Protein 1R55 (pdb70)

Nearest PDB structures (foldseek):
  1r55-assembly1_A  TM=1.005E+00  e=5.204E-47  Homo sapiens
  1nd1-assembly1_A  TM=9.502E-01  e=1.809E-25  Bothrops asper
  3gbo-assembly1_A  TM=9.522E-01  e=3.873E-24  Bothrops moojeni
  4q1l-assembly1_A  TM=9.533E-01  e=4.401E-24  Bothrops leucurus
  2dw0-assembly1_A  TM=9.585E-01  e=1.792E-23  Crotalus atrox

Organism: Homo sapiens (NCBI:txid9606)

InterPro domains:
  IPR000742 EGF-like domain [PS01186] (669-680)
  IPR000742 EGF-like domain [PS50026] (649-681)
  IPR001590 Peptidase M12B, ADAM/reprolysin [PF01421] (210-409)
  IPR001590 Peptidase M12B, ADAM/reprolysin [PS50215] (210-409)
  IPR001762 Disintegrin domain [PF00200] (426-498)
  IPR001762 Disintegrin domain [PR00289] (457-476)
  IPR001762 Disintegrin domain [PR00289] (486-498)
  IPR001762 Disintegrin domain [PS50214] (417-503)
  IPR001762 Disintegrin domain [SM00050] (426-501)
  IPR002870 Peptidase M12B, propeptide [PF01562] (52-121)
  IPR006586 ADAM, cysteine-rich domain [PF08516] (503-609)
  IPR006586 ADAM, cysteine-rich domain [SM00608] (502-645)
  IPR018358 Disintegrin, conserved site [PS00427] (457-476)
  IPR024079 Metallopeptidase, catalytic domain superfamily [G3DSA:3.40.390.10] (204-411)
  IPR034027 Reprolysin domain, adamalysin-type [cd04269] (210-407)
  IPR036436 Disintegrin domain superfamily [G3DSA:4.10.70.10] (417-498)
  IPR036436 Disinteg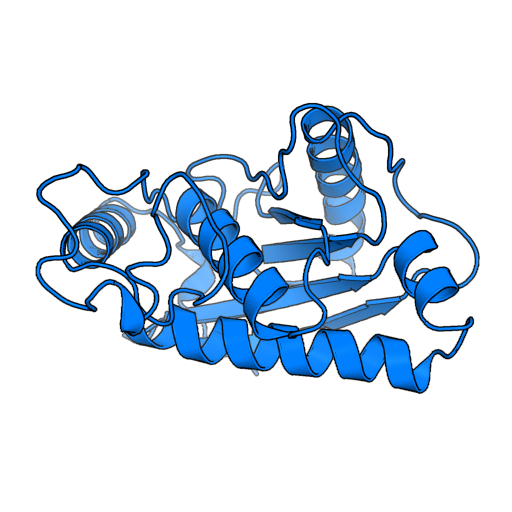rin domain superfamily [SSF57552] (426-501)

B-factor: mean 18.18, std 7.27, range [8.59, 42.29]

Foldseek 3Di:
DAFEFAEEEEEEQQLCVVVVVDPVVSQVLVVVLQVLLQQACCLLRYGYDHQYYYYHSPHGPFDDDLAQVNRQQSVLVVVLVVCVVGPGFEYEYEYQDHHPPRDFKAAAALCTNPSRGRYMYGYCPDPDSNQRSLRRSLRNLRNLRFAADDVVWQVDCDPQSQTASRHPDHDPVHHRYHIPSSSVRNVVSVVVPGNPVRPDDDD

GO terms:
  GO:0005515 protein binding (F, IPI)

Solvent-accessible surface area: 9696 Å² total; per-residue (Å²): 156,58,56,49,0,32,0,6,0,0,0,0,32,35,5,13,75,82,70,166,152,59,75,116,105,0,75,79,14,0,77,71,0,6,79,57,0,18,73,1,0,125,37,13,122,0,72,17,20,65,63,15,48,42,17,6,49,134,135,38,94,11,68,15,58,92,70,9,82,48,0,5,112,31,0,2,140,55,6,121,48,17,127,79,135,134,85,9,8,0,0,0,0,0,0,24,87,77,15,127,69,94,46,43,10,58,13,18,94,84,0,6,49,123,54,85,6,0,0,0,0,0,12,26,67,25,158,78,26,12,0,0,0,3,6,0,0,21,7,0,0,24,0,0,19,1,56,79,29,74,156,81,21,32,83,147,22,53,92,164,51,14,18,6,5,0,42,80,85,66,37,135,54,12,11,116,51,9,3,55,26,1,118,140,57,6,140,27,25,38,177,158,54,19,4,76,37,0,71,75,67,48,151

Secondary structure (DSSP, 8-state):
--EEEEEEEEE-HHHHHHTTT-HHHHHHHHHHHHHHHHHHHGGGTEEEEEEEEEE-SSS-SS---S-HHHHHHHHHHHHHHHHHHS--SEEEEEESPPPGGG--EE--TT-TT-TTT-EEEEE--SSSHHHHHHHHHHHHHHHTTPPPPPTT---SS-GGGT-BTT-SS--SSPP-B--HHHHHHHHHHHHTTTTGGGGSPP-

Radius of gyration: 15.69 Å; Cα contacts (8 Å, |Δi|>4): 434; chains: 1; bounding box: 30×42×43 Å

Sequence (203 aa):
TRKYLELYIVADHTLFLTRHRNLQHTKQRLLEVANYVDQLLRTLDIQVALTGLEVWTERDRSRVTQDANATLWAFLQWRRGLWAQRPHDSAQLLTGRAFQGATVGLAPVEGMCRAESSGGVSTDHSELPIGAAATMAHEIGHSLGLSHDPDGCCVEAAAESGGCVMAAATGHPFPRVFSACSRRQLRAFFRKGGGACLSNAPS

CATH classification: 3.40.390.10

Structure (mmCIF, N/CA/C/O backbone):
data_1R55
#
_entry.id   1R55
#
_cell.length_a   57.99
_cell.length_b   65.205
_cell.length_c   99.679
_cell.angle_alpha   90
_cell.angle_beta   90
_cell.angle_gamma   90
#
_symmetry.space_group_name_H-M   'C 2 2 21'
#
loop_
_entity.id
_entity.type
_entity.pdbx_description
1 polymer 'ADAM 33'
2 branched alpha-D-mannopyranose-(1-3)-[alpha-D-mannopyranose-(1-6)]alpha-D-mannopyranose-(1-4)-2-acetamido-2-deoxy-beta-D-glucopyranose-(1-4)-2-acetamido-2-deoxy-beta-D-glucopyranose
3 non-polymer 'ZINC ION'
4 non-polymer 'CALCIUM ION'
5 non-polymer 'CHLORIDE ION'
6 non-polymer (2S,3R)-N~4~-[(1S)-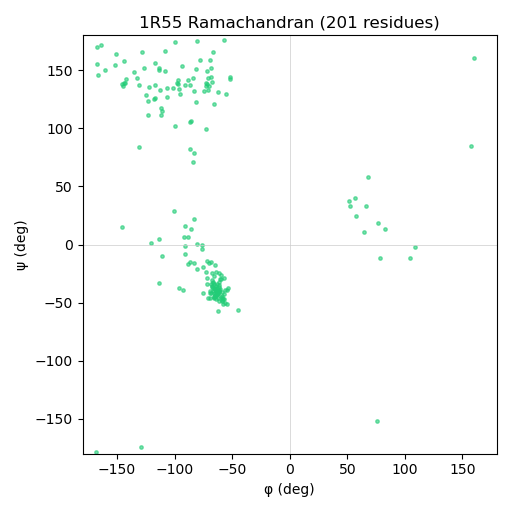2,2-dimethyl-1-(methylcarbamoyl)propyl]-N~1~,2-dihydroxy-3-(2-methylpropyl)butanediamide
7 water water
#
loop_
_atom_site.group_PDB
_atom_site.id
_atom_site.type_symbol
_atom_site.label_atom_id
_atom_site.label_alt_id
_atom_site.label_comp_id
_atom_site.label_asym_id
_atom_site.label_entity_id
_atom_site.label_seq_id
_atom_site.pdbx_PDB_ins_code
_atom_site.Cartn_x
_atom_site.Cartn_y
_atom_site.Cartn_z
_atom_site.occupancy
_atom_site.B_iso_or_equiv
_atom_site.auth_seq_id
_atom_site.auth_comp_id
_atom_site.auth_asym_id
_atom_site.auth_atom_id
_atom_site.pdbx_PDB_model_num
ATOM 1 N N . THR A 1 5 ? 18.069 44.982 35.679 1.00 31.17 208 THR A N 1
ATOM 2 C CA . THR A 1 5 ? 17.146 43.833 35.904 1.00 30.71 208 THR A CA 1
ATOM 3 C C . THR A 1 5 ? 17.633 42.569 35.194 1.00 29.98 208 THR A C 1
ATOM 4 O O . THR A 1 5 ? 17.359 42.366 34.010 1.00 30.97 2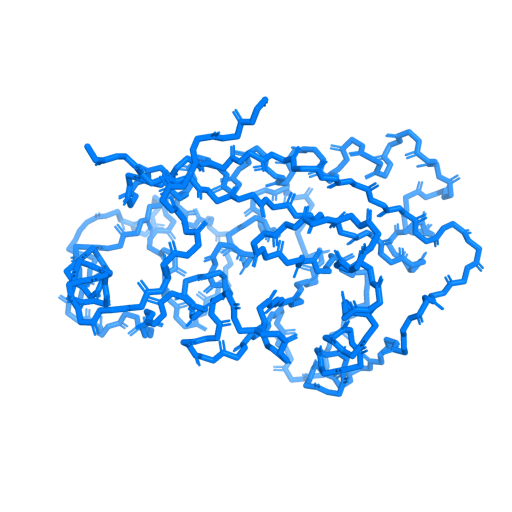08 THR A O 1
ATOM 6 N N . ARG A 1 6 ? 18.355 41.723 35.921 1.00 28.80 209 ARG A N 1
ATOM 7 C CA . ARG A 1 6 ? 18.874 40.476 35.361 1.00 27.06 209 ARG A CA 1
ATOM 8 C C . ARG A 1 6 ? 18.190 39.288 36.035 1.00 25.53 209 ARG A C 1
ATOM 9 O O . ARG A 1 6 ? 17.804 39.374 37.203 1.00 26.09 209 ARG A O 1
ATOM 11 N N . LYS A 1 7 ? 18.050 38.183 35.305 1.00 23.31 210 LYS A N 1
ATOM 12 C CA . LYS A 1 7 ? 17.400 36.988 35.847 1.00 20.85 210 LYS A CA 1
ATOM 13 C C . LYS A 1 7 ? 18.388 35.867 36.172 1.00 19.43 210 LYS A C 1
ATOM 14 O O . LYS A 1 7 ? 19.272 35.551 35.375 1.00 18.72 210 LYS A O 1
ATOM 20 N N . TYR A 1 8 ? 18.217 35.268 37.348 1.00 17.60 211 TYR A N 1
ATOM 21 C CA . TYR A 1 8 ? 19.067 34.172 37.804 1.00 16.45 211 TYR A CA 1
ATOM 22 C C . TYR A 1 8 ? 18.213 33.019 38.309 1.00 15.09 211 TYR A C 1
ATOM 23 O O . TYR A 1 8 ? 17.228 33.232 39.022 1.00 14.90 211 TYR A O 1
ATOM 32 N N . LEU A 1 9 ? 18.597 31.797 37.954 1.00 13.08 212 LEU A N 1
ATOM 33 C CA . LEU A 1 9 ? 17.861 30.623 38.404 1.00 12.21 212 LEU A CA 1
ATOM 34 C C . LEU A 1 9 ? 18.727 29.852 39.384 1.00 12.00 212 LEU A C 1
ATOM 35 O O . LEU A 1 9 ? 19.777 29.337 39.009 1.00 11.86 212 LEU A O 1
ATOM 40 N N . GLU A 1 10 ? 18.296 29.784 40.641 1.00 11.75 213 GLU A N 1
ATOM 41 C CA . GLU A 1 10 ? 19.039 29.037 41.644 1.00 11.96 213 GLU A CA 1
ATOM 42 C C . GLU A 1 10 ? 18.549 27.601 41.534 1.00 11.36 213 GLU A C 1
ATOM 43 O O . GLU A 1 10 ? 17.439 27.264 41.951 1.00 11.06 213 GLU A O 1
ATOM 49 N N . LEU A 1 11 ? 19.407 26.767 40.953 1.00 11.06 214 LEU A N 1
ATOM 50 C CA . LEU A 1 11 ? 19.113 25.369 40.676 1.00 10.98 214 LEU A CA 1
ATOM 51 C C . LEU A 1 11 ? 19.711 24.378 41.662 1.00 11.84 214 LEU A C 1
ATOM 52 O O . LEU A 1 11 ? 20.878 24.484 42.032 1.00 12.10 214 LEU A O 1
ATOM 57 N N . TYR A 1 12 ? 18.891 23.422 42.086 1.00 12.21 215 TYR A N 1
ATOM 58 C CA . TYR A 1 12 ? 19.330 22.359 42.975 1.00 13.05 215 TYR A CA 1
ATOM 59 C C . TYR A 1 12 ? 19.129 21.091 42.146 1.00 12.78 215 TYR A C 1
ATOM 60 O O . TYR A 1 12 ? 18.038 20.833 41.652 1.00 13.48 215 TYR A O 1
ATOM 69 N N . ILE A 1 13 ? 20.180 20.298 41.988 1.00 12.22 216 ILE A N 1
ATOM 70 C CA . ILE A 1 13 ? 20.084 19.090 41.181 1.00 12.80 216 ILE A CA 1
ATOM 71 C C . ILE A 1 13 ? 20.318 17.818 42.017 1.00 12.03 216 ILE A C 1
ATOM 72 O O . ILE A 1 13 ? 21.210 17.759 42.872 1.00 12.41 216 ILE A O 1
ATOM 77 N N . VAL A 1 14 ? 19.493 16.806 41.770 1.00 11.47 217 VAL A N 1
ATOM 78 C CA . VAL A 1 14 ? 19.567 15.544 42.499 1.00 11.74 217 VAL A CA 1
ATOM 79 C C . VAL A 1 14 ? 19.775 14.353 41.569 1.00 11.34 217 VAL A C 1
ATOM 80 O O . VAL A 1 14 ? 19.142 14.261 40.524 1.00 11.47 217 VAL A O 1
ATOM 84 N N . ALA A 1 15 ? 20.678 13.452 41.946 1.00 11.35 218 ALA A N 1
ATOM 85 C CA . ALA A 1 15 ? 20.931 12.233 41.179 1.00 11.67 218 ALA A CA 1
ATOM 86 C C . ALA A 1 15 ? 20.308 11.125 42.020 1.00 12.16 218 ALA A C 1
ATOM 87 O O . ALA A 1 15 ? 20.601 11.015 43.211 1.00 12.37 218 ALA A O 1
ATOM 89 N N . ASP A 1 16 ? 19.441 10.314 41.427 1.00 11.33 219 ASP A N 1
ATOM 90 C CA . ASP A 1 16 ? 18.812 9.264 42.213 1.00 12.49 219 ASP A CA 1
ATOM 91 C C . ASP A 1 16 ? 19.715 8.051 42.389 1.00 12.86 219 ASP A C 1
ATOM 92 O O . ASP A 1 16 ? 20.822 7.999 41.852 1.00 12.40 219 ASP A O 1
ATOM 97 N N . HIS A 1 17 ? 19.253 7.088 43.174 1.00 12.95 220 HIS A N 1
ATOM 98 C CA . HIS A 1 17 ? 20.043 5.901 43.456 1.00 13.26 220 HIS A CA 1
ATOM 99 C C . HIS A 1 17 ? 20.370 5.086 42.214 1.00 13.56 220 HIS A C 1
ATOM 100 O O . HIS A 1 17 ? 21.475 4.566 42.085 1.00 13.07 220 HIS A O 1
ATOM 107 N N . THR A 1 18 ? 19.413 4.968 41.303 1.00 13.65 221 THR A N 1
ATOM 108 C CA . THR A 1 18 ? 19.643 4.208 40.080 1.00 14.35 221 THR A CA 1
ATOM 109 C C . THR A 1 18 ? 20.768 4.827 39.253 1.00 14.37 221 THR A C 1
ATOM 110 O O . THR A 1 18 ? 21.611 4.112 38.704 1.00 14.85 221 THR A O 1
ATOM 114 N N . LEU A 1 19 ? 20.788 6.154 39.163 1.00 14.14 222 LEU A N 1
ATOM 115 C CA . LEU A 1 19 ? 21.837 6.836 38.408 1.00 14.23 222 LEU A CA 1
ATOM 116 C C . LEU A 1 19 ? 23.184 6.532 39.068 1.00 14.44 222 LEU A C 1
ATOM 117 O O . LEU A 1 19 ? 24.174 6.247 38.391 1.00 13.86 222 LEU A O 1
ATOM 122 N N . PHE A 1 20 ? 23.209 6.582 40.398 1.00 13.56 223 PHE A N 1
ATOM 123 C CA . PHE A 1 20 ? 24.416 6.299 41.167 1.00 14.05 223 PHE A CA 1
ATOM 124 C C . PHE A 1 20 ? 24.928 4.897 40.828 1.00 14.40 223 PHE A C 1
ATOM 125 O O . PHE A 1 20 ? 26.132 4.693 40.642 1.00 14.20 223 PHE A O 1
ATOM 133 N N . LEU A 1 21 ? 24.010 3.937 40.734 1.00 15.48 224 LEU A N 1
ATOM 134 C CA . LEU A 1 21 ? 24.379 2.562 40.414 1.00 17.08 224 LEU A CA 1
ATOM 135 C C . LEU A 1 21 ? 24.922 2.420 38.994 1.00 17.80 224 LEU A C 1
ATOM 136 O O . LEU A 1 21 ? 25.852 1.647 38.761 1.00 19.29 224 LEU A O 1
ATOM 141 N N . THR A 1 22 ? 24.349 3.158 38.045 1.00 18.27 225 THR A N 1
ATOM 142 C CA . THR A 1 22 ? 24.816 3.091 36.660 1.00 19.06 225 THR A CA 1
ATOM 143 C C . THR A 1 22 ? 26.190 3.746 36.549 1.00 18.79 225 THR A C 1
ATOM 144 O O . THR A 1 22 ? 26.900 3.564 35.554 1.00 19.44 225 THR A O 1
ATOM 148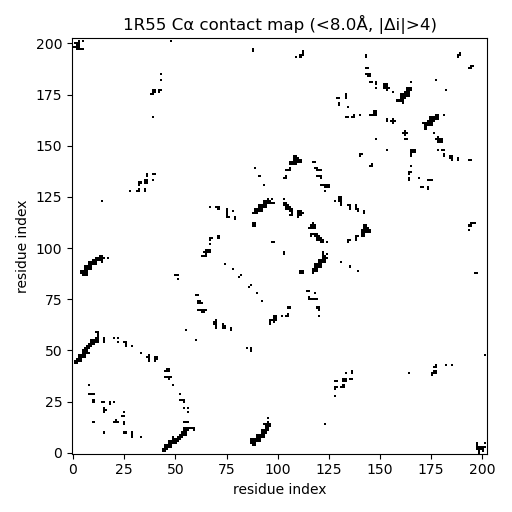 N N . ARG A 1 23 ? 26.550 4.511 37.575 1.00 17.56 226 ARG A N 1
ATOM 149 C CA . ARG A 1 23 ? 27.833 5.201 37.623 1.00 17.57 226 ARG A CA 1
ATOM 150 C C . ARG A 1 23 ? 28.795 4.418 38.512 1.00 16.25 226 ARG A C 1
ATOM 151 O O . ARG A 1 23 ? 29.683 4.987 39.138 1.00 15.38 226 ARG A O 1
ATOM 159 N N . HIS A 1 24 ? 28.593 3.106 38.559 1.00 16.09 227 HIS A N 1
ATOM 160 C CA . HIS A 1 24 ? 29.425 2.200 39.348 1.00 15.87 227 HIS A CA 1
ATOM 161 C C . HIS A 1 24 ? 29.592 2.610 40.807 1.00 15.89 227 HIS A C 1
ATOM 162 O O . HIS A 1 24 ? 30.665 2.431 41.387 1.00 15.91 227 HIS A O 1
ATOM 169 N N . ARG A 1 25 ? 28.530 3.145 41.403 1.00 15.38 228 ARG A N 1
ATOM 170 C CA . ARG A 1 25 ? 28.566 3.580 42.797 1.00 15.65 228 ARG A CA 1
ATOM 171 C C . ARG A 1 25 ? 29.742 4.515 43.075 1.00 14.79 228 ARG A C 1
ATOM 172 O O . ARG A 1 25 ? 30.308 4.514 44.170 1.00 15.21 228 ARG A O 1
ATOM 180 N N . ASN A 1 26 ? 30.102 5.311 42.074 1.00 13.45 229 ASN A N 1
ATOM 181 C CA . ASN A 1 26 ? 31.204 6.260 42.188 1.00 12.50 229 ASN A CA 1
ATOM 182 C C . ASN A 1 26 ? 30.636 7.654 42.461 1.00 12.76 229 ASN A C 1
ATOM 183 O O . ASN A 1 26 ? 30.152 8.329 41.553 1.00 11.87 229 ASN A O 1
ATOM 188 N N . LEU A 1 27 ? 30.700 8.082 43.716 1.00 12.20 230 LEU A N 1
ATOM 189 C CA . LEU A 1 27 ? 30.171 9.386 44.101 1.00 13.17 230 LEU A CA 1
ATOM 190 C C . LEU A 1 27 ? 30.768 10.545 43.304 1.00 13.32 230 LEU A C 1
ATOM 191 O O . LEU A 1 27 ? 30.037 11.383 42.770 1.00 13.23 230 LEU A O 1
ATOM 196 N N . GLN A 1 28 ? 32.094 10.591 43.219 1.00 13.55 231 GLN A N 1
ATOM 197 C CA . GLN A 1 28 ? 32.768 11.661 42.500 1.00 14.17 231 GLN A CA 1
ATOM 198 C C . GLN A 1 28 ? 32.314 11.761 41.049 1.00 13.32 231 GLN A C 1
ATOM 199 O O . GLN A 1 28 ? 32.017 12.848 40.559 1.00 12.81 231 GLN A O 1
ATOM 205 N N . HIS A 1 29 ? 32.249 10.629 40.359 1.00 12.15 232 HIS A N 1
ATOM 206 C CA . HIS A 1 29 ? 31.844 10.658 38.962 1.00 12.10 232 HIS A CA 1
ATOM 207 C C . HIS A 1 29 ? 30.357 10.926 38.770 1.00 12.10 232 HIS A C 1
ATOM 208 O O . HIS A 1 29 ? 29.941 11.414 37.717 1.00 12.29 232 HIS A O 1
ATOM 215 N N . THR A 1 30 ? 29.552 10.626 39.786 1.00 11.90 233 THR A N 1
ATOM 216 C CA . THR A 1 30 ? 28.122 10.896 39.693 1.00 11.48 233 THR A CA 1
ATOM 217 C C . THR A 1 30 ? 27.942 12.399 39.859 1.00 12.17 233 THR A C 1
ATOM 218 O O . THR A 1 30 ? 27.148 13.023 39.153 1.00 10.53 233 THR A O 1
ATOM 222 N N . LYS A 1 31 ? 28.689 12.982 40.793 1.00 12.01 234 LYS A N 1
ATOM 223 C CA . LYS A 1 31 ? 28.609 14.419 41.009 1.00 12.95 234 LYS A CA 1
ATOM 224 C C . LYS A 1 31 ? 29.104 15.158 39.771 1.00 12.55 234 LYS A C 1
ATOM 225 O O . LYS A 1 31 ? 28.542 16.187 39.392 1.00 12.12 234 LYS A O 1
ATOM 231 N N . GLN A 1 32 ? 30.144 14.626 39.133 1.00 11.46 235 GLN A N 1
ATOM 232 C CA . GLN A 1 32 ? 30.691 15.254 37.934 1.00 12.16 235 GLN A CA 1
ATOM 233 C C . GLN A 1 32 ? 29.658 15.257 36.811 1.00 11.28 235 GLN A C 1
ATOM 234 O O . GLN A 1 32 ? 29.568 16.220 36.054 1.00 12.29 235 GLN A O 1
ATOM 240 N N . ARG A 1 33 ? 28.879 14.182 36.705 1.00 11.02 236 ARG A N 1
ATOM 241 C CA . ARG A 1 33 ? 27.850 14.098 35.670 1.00 10.03 236 ARG A CA 1
ATOM 242 C C . ARG A 1 33 ? 26.819 15.198 35.911 1.00 10.60 236 ARG A C 1
ATOM 243 O O . ARG A 1 33 ? 26.366 15.854 34.973 1.00 10.42 236 ARG A O 1
ATOM 251 N N . LEU A 1 34 ? 26.450 15.394 37.174 1.00 10.82 237 LEU A N 1
ATOM 252 C CA . LEU A 1 34 ? 25.484 16.431 37.532 1.00 11.19 237 LEU A CA 1
ATOM 253 C C . LEU A 1 34 ? 26.029 17.815 37.203 1.00 12.18 237 LEU A C 1
ATOM 254 O O . LEU A 1 34 ? 25.292 18.691 36.738 1.00 11.80 237 LEU A O 1
ATOM 259 N N . LEU A 1 35 ? 27.318 18.013 37.462 1.00 12.46 238 LEU A N 1
ATOM 260 C CA . LEU A 1 35 ? 27.958 19.295 37.205 1.00 13.28 238 LEU A CA 1
ATOM 261 C C . LEU A 1 35 ? 27.964 19.622 35.722 1.00 13.26 238 LEU A C 1
ATOM 262 O O . LEU A 1 35 ? 27.710 20.762 35.326 1.00 13.57 238 LEU A O 1
ATOM 267 N N . GLU A 1 36 ? 28.247 18.620 34.900 1.00 13.02 239 GLU A N 1
ATOM 268 C CA . GLU A 1 36 ? 28.288 18.835 33.463 1.00 13.28 239 GLU A CA 1
ATOM 269 C C . GLU A 1 36 ? 26.897 19.042 32.885 1.00 12.63 239 GLU A C 1
ATOM 270 O O . GLU A 1 36 ? 26.722 19.804 31.938 1.00 12.12 239 GLU A O 1
ATOM 276 N N . VAL A 1 37 ? 25.902 18.369 33.452 1.00 11.47 240 VAL A N 1
ATOM 277 C CA . VAL A 1 37 ? 24.539 18.549 32.974 1.00 10.95 240 VAL A CA 1
ATOM 278 C C . VAL A 1 37 ? 24.091 19.960 33.365 1.00 11.18 240 VAL A C 1
ATOM 279 O O . VAL A 1 37 ? 23.480 20.666 32.566 1.00 10.85 240 VAL A O 1
ATOM 283 N N . ALA A 1 38 ? 24.424 20.384 34.583 1.00 10.82 241 ALA A N 1
ATOM 284 C CA . ALA A 1 38 ? 24.055 21.724 35.036 1.00 11.31 241 ALA A CA 1
ATOM 285 C C . ALA A 1 38 ? 24.722 22.814 34.190 1.00 11.54 241 ALA A C 1
ATOM 286 O O . ALA A 1 38 ? 24.141 23.880 33.960 1.00 11.87 241 ALA A O 1
ATOM 288 N N . ASN A 1 39 ? 25.942 22.551 33.730 1.00 11.91 242 ASN A N 1
ATOM 289 C CA . ASN A 1 39 ? 26.667 23.505 32.896 1.00 12.56 242 ASN A CA 1
ATOM 290 C C . ASN A 1 39 ? 25.925 23.685 31.572 1.00 12.23 242 ASN A C 1
ATOM 291 O O . ASN A 1 39 ? 25.762 24.805 31.089 1.00 11.59 242 ASN A O 1
ATOM 296 N N . TYR A 1 40 ? 25.464 22.584 30.987 1.00 11.68 243 TYR A N 1
ATOM 297 C CA . TYR A 1 40 ? 24.735 22.684 29.727 1.00 10.67 243 TYR A CA 1
ATOM 298 C C . TYR A 1 40 ? 23.379 23.357 29.931 1.00 10.32 243 TYR A C 1
ATOM 299 O O . TYR A 1 40 ? 22.911 24.086 29.063 1.00 10.16 243 TYR A O 1
ATOM 308 N N . VAL A 1 41 ? 22.749 23.126 31.078 1.00 9.56 244 VAL A N 1
ATOM 309 C CA . VAL A 1 41 ? 21.464 23.767 31.339 1.00 10.14 244 VAL A CA 1
ATOM 310 C C . VAL A 1 41 ? 21.690 25.280 31.376 1.00 10.58 244 VAL A C 1
ATOM 311 O O . VAL A 1 41 ? 20.884 26.049 30.854 1.00 10.79 244 VAL A O 1
ATOM 315 N N . ASP A 1 42 ? 22.801 25.701 31.977 1.00 11.03 245 ASP A N 1
ATOM 316 C CA . ASP A 1 42 ? 23.147 27.119 32.060 1.00 11.90 245 ASP A CA 1
ATOM 317 C C . ASP A 1 42 ? 23.334 27.673 30.644 1.00 12.00 245 ASP A C 1
ATOM 318 O O . ASP A 1 42 ? 22.796 28.724 30.305 1.00 10.76 245 ASP A O 1
ATOM 323 N N . GLN A 1 43 ? 24.071 26.949 29.805 1.00 11.44 246 GLN A N 1
ATOM 324 C CA . GLN A 1 43 ? 24.294 27.405 28.430 1.00 11.73 246 GLN A CA 1
ATOM 325 C C . GLN A 1 43 ? 22.971 27.587 27.687 1.00 10.85 246 GLN A C 1
ATOM 326 O O . GLN A 1 43 ? 22.754 28.603 27.021 1.00 10.98 246 GLN A O 1
ATOM 332 N N . LEU A 1 44 ? 22.083 26.603 27.807 1.00 9.61 247 LEU A N 1
ATOM 333 C CA . LEU A 1 44 ? 20.788 26.669 27.135 1.00 9.62 247 LEU A CA 1
ATOM 334 C C . LEU A 1 44 ? 19.903 27.798 27.673 1.00 10.09 247 LEU A C 1
ATOM 335 O O . LEU A 1 44 ? 19.299 28.540 26.900 1.00 10.59 247 LEU A O 1
ATOM 340 N N . LEU A 1 45 ? 19.822 27.931 28.994 1.00 10.47 248 LEU A N 1
ATOM 341 C CA . LEU A 1 45 ? 18.990 28.983 29.576 1.00 11.34 248 LEU A CA 1
ATOM 342 C C . LEU A 1 45 ? 19.524 30.381 29.293 1.00 11.89 248 LEU A C 1
ATOM 343 O O . LEU A 1 45 ? 18.766 31.356 29.311 1.00 11.08 248 LEU A O 1
ATOM 348 N N . ARG A 1 46 ? 20.823 30.492 29.041 1.00 12.29 249 ARG A N 1
ATOM 349 C CA . ARG A 1 46 ? 21.377 31.803 28.759 1.00 13.69 249 ARG A CA 1
ATOM 350 C C . ARG A 1 46 ? 20.877 32.342 27.423 1.00 12.84 249 ARG A C 1
ATOM 351 O O . ARG A 1 46 ? 20.996 33.533 27.157 1.00 13.58 249 ARG A O 1
ATOM 359 N N . THR A 1 47 ? 20.292 31.479 26.590 1.00 13.31 250 THR A N 1
ATOM 360 C CA . THR A 1 47 ? 19.749 31.964 25.324 1.00 12.96 250 THR A CA 1
ATOM 361 C C . THR A 1 47 ? 18.373 32.585 25.594 1.00 13.64 250 THR A C 1
ATOM 362 O O . THR A 1 47 ? 17.704 33.066 24.683 1.00 15.08 250 THR A O 1
ATOM 366 N N . LEU A 1 48 ? 17.965 32.566 26.865 1.00 13.51 251 LEU A N 1
ATOM 367 C CA . LEU A 1 48 ? 16.708 33.167 27.328 1.00 13.95 251 LEU A CA 1
ATOM 368 C C . LEU A 1 48 ? 17.109 34.327 28.242 1.00 13.81 251 LEU A C 1
ATOM 369 O O . LEU A 1 48 ? 16.262 34.975 28.858 1.00 13.85 251 LEU A O 1
ATOM 374 N N . ASP A 1 49 ? 18.414 34.562 28.318 1.00 14.66 252 ASP A N 1
ATOM 375 C CA . ASP A 1 49 ? 19.017 35.598 29.151 1.00 15.47 252 ASP A CA 1
ATOM 376 C C . ASP A 1 49 ? 18.809 35.293 30.631 1.00 14.99 252 ASP A C 1
ATOM 377 O O . ASP A 1 49 ? 18.650 36.199 31.452 1.00 15.19 252 ASP A O 1
ATOM 382 N N . ILE A 1 50 ? 18.796 34.003 30.960 1.00 13.84 253 ILE A N 1
ATOM 383 C CA . ILE A 1 50 ? 18.660 33.557 32.341 1.00 13.89 253 ILE A CA 1
ATOM 384 C C . ILE A 1 50 ? 19.948 32.815 32.676 1.00 15.15 253 ILE A C 1
ATOM 385 O O . ILE A 1 50 ? 20.338 31.892 31.969 1.00 14.92 253 ILE A O 1
ATOM 390 N N . GLN A 1 51 ? 20.610 33.226 33.749 1.00 15.91 254 GLN A N 1
ATOM 391 C CA . GLN A 1 51 ? 21.845 32.582 34.168 1.00 17.29 254 GLN A CA 1
ATOM 392 C C . GLN A 1 51 ? 21.519 31.591 35.275 1.00 17.22 254 GLN A C 1
ATOM 393 O O . GLN A 1 51 ? 20.703 31.876 36.149 1.00 16.24 254 GLN A O 1
ATOM 399 N N . VAL A 1 52 ? 22.149 30.423 35.231 1.00 17.10 255 VAL A N 1
ATOM 400 C CA . VAL A 1 52 ? 21.910 29.413 36.246 1.00 18.34 255 VAL A CA 1
ATOM 401 C C . VAL A 1 52 ? 22.978 29.470 37.332 1.00 19.07 255 VAL A C 1
ATOM 402 O O . VAL A 1 52 ? 24.165 29.656 37.056 1.00 20.05 255 VAL A O 1
ATOM 406 N N . ALA A 1 53 ? 22.538 29.333 38.573 1.00 18.78 256 ALA A N 1
ATOM 407 C CA . ALA A 1 53 ? 23.440 29.331 39.711 1.00 19.55 256 ALA A CA 1
ATOM 408 C C . ALA A 1 53 ? 23.167 28.004 40.402 1.00 19.95 256 ALA A C 1
ATOM 409 O O . ALA A 1 53 ? 22.084 27.800 40.945 1.00 19.17 256 ALA A O 1
ATOM 411 N N . LEU A 1 54 ? 24.137 27.094 40.359 1.00 20.54 257 LEU A N 1
ATOM 412 C CA . LEU A 1 54 ? 23.966 25.791 40.988 1.00 21.25 257 LEU A CA 1
ATOM 413 C C . LEU A 1 54 ? 24.048 25.977 42.496 1.00 21.79 257 LEU A C 1
ATOM 414 O O . LEU A 1 54 ? 25.130 26.078 43.067 1.00 23.09 257 LEU A O 1
ATOM 419 N N . THR A 1 55 ? 22.883 26.035 43.129 1.00 21.46 258 THR A N 1
ATOM 420 C CA . THR A 1 55 ? 22.761 26.232 44.573 1.00 22.09 258 THR A CA 1
ATOM 421 C C . THR A 1 55 ? 23.190 25.031 45.398 1.00 20.92 258 THR A C 1
ATOM 422 O O . THR A 1 55 ? 23.904 25.171 46.403 1.00 21.11 258 THR A O 1
ATOM 426 N N . GLY A 1 56 ? 22.732 23.859 44.977 1.00 19.68 259 GLY A N 1
ATOM 427 C CA . GLY A 1 56 ? 23.050 22.650 45.701 1.00 18.93 259 GLY A CA 1
ATOM 428 C C . GLY A 1 56 ? 23.094 21.444 44.800 1.00 18.51 259 GLY A C 1
ATOM 429 O O . GLY A 1 56 ? 22.633 21.480 43.662 1.00 16.87 259 GLY A O 1
ATOM 430 N N . LEU A 1 57 ? 23.689 20.378 45.315 1.00 18.77 260 LEU A N 1
ATOM 431 C CA . LEU A 1 57 ? 23.852 19.141 44.564 1.00 19.73 260 LEU A CA 1
ATOM 432 C C . LEU A 1 57 ? 23.673 17.983 45.553 1.00 19.14 260 LEU A C 1
ATOM 433 O O . LEU A 1 57 ? 24.158 18.057 46.684 1.00 20.24 260 LEU A O 1
ATOM 438 N N . GLU A 1 58 ? 22.974 16.927 45.142 1.00 17.93 261 GLU A N 1
ATOM 439 C CA . GLU A 1 58 ? 22.745 15.793 46.029 1.00 17.66 261 GLU A CA 1
ATOM 440 C C . GLU A 1 58 ? 22.715 14.471 45.262 1.00 16.69 261 GLU A C 1
ATOM 441 O O . GLU A 1 58 ? 22.149 14.382 44.180 1.00 15.91 261 GLU A O 1
ATOM 447 N N . VAL A 1 59 ? 23.340 13.447 45.834 1.00 15.56 262 VAL A N 1
ATOM 448 C CA . VAL A 1 59 ? 23.361 12.113 45.238 1.00 15.20 262 VAL A CA 1
ATOM 449 C C . VAL A 1 59 ? 22.792 11.143 46.261 1.00 14.98 262 VAL A C 1
ATOM 450 O O . VAL A 1 59 ? 23.279 11.065 47.387 1.00 15.04 262 VAL A O 1
ATOM 454 N N . TRP A 1 60 ? 21.749 10.419 45.876 1.00 15.19 263 TRP A N 1
ATOM 455 C CA . TRP A 1 60 ? 21.128 9.460 46.781 1.00 15.62 263 TRP A CA 1
ATOM 456 C C . TRP A 1 60 ? 21.909 8.151 46.742 1.00 16.25 263 TRP A C 1
ATOM 457 O O . TRP A 1 60 ? 21.508 7.176 46.099 1.00 16.45 263 TRP A O 1
ATOM 468 N N . THR A 1 61 ? 23.030 8.149 47.457 1.00 16.70 264 THR A N 1
ATOM 469 C CA . THR A 1 61 ? 23.941 7.008 47.508 1.00 18.04 264 THR A CA 1
ATOM 470 C C . THR A 1 61 ? 23.441 5.721 48.150 1.00 19.47 264 THR A C 1
ATOM 471 O O . THR A 1 61 ? 23.926 4.643 47.806 1.00 20.18 264 THR A O 1
ATOM 475 N N . GLU A 1 62 ? 22.494 5.797 49.078 1.00 20.97 265 GLU A N 1
ATOM 476 C CA . GLU A 1 62 ? 22.027 4.553 49.679 1.00 22.70 265 GLU A CA 1
ATOM 477 C C . GLU A 1 62 ? 20.586 4.170 49.389 1.00 22.39 265 GLU A C 1
ATOM 478 O O . GLU A 1 62 ? 20.281 2.990 49.272 1.00 22.71 265 GLU A O 1
ATOM 484 N N . ARG A 1 63 ? 19.704 5.155 49.257 1.00 21.98 266 ARG A N 1
ATOM 485 C CA . ARG A 1 63 ? 18.305 4.867 48.959 1.00 21.70 266 ARG A CA 1
ATOM 486 C C . ARG A 1 63 ? 17.639 6.110 48.388 1.00 20.13 266 ARG A C 1
ATOM 487 O O . ARG A 1 63 ? 18.029 7.231 48.715 1.00 19.94 266 ARG A O 1
ATOM 495 N N . ASP A 1 64 ? 16.643 5.916 47.530 1.00 19.16 267 ASP A N 1
ATOM 496 C CA . ASP A 1 64 ? 15.929 7.053 46.966 1.00 18.54 267 ASP A CA 1
ATOM 497 C C . ASP A 1 64 ? 15.161 7.705 48.107 1.00 18.28 267 ASP A C 1
ATOM 498 O O . ASP A 1 64 ? 14.610 7.008 48.962 1.00 18.81 267 ASP A O 1
ATOM 503 N N . ARG A 1 65 ? 15.128 9.035 48.126 1.00 18.12 268 ARG A N 1
ATOM 504 C CA . ARG A 1 65 ? 14.422 9.749 49.183 1.00 18.04 268 ARG A CA 1
ATOM 505 C C . ARG A 1 65 ? 12.956 9.956 48.814 1.00 17.83 268 ARG A C 1
ATOM 506 O O . ARG A 1 65 ? 12.125 10.259 49.670 1.00 17.77 268 ARG A O 1
ATOM 514 N N . SE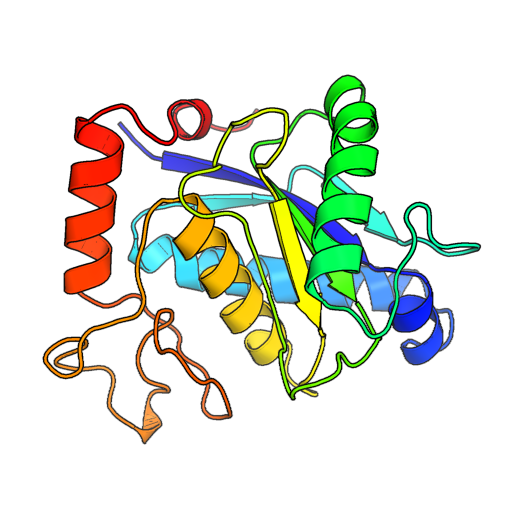R A 1 66 ? 12.652 9.798 47.530 1.00 17.10 269 SER A N 1
ATOM 515 C CA . SER A 1 66 ? 11.286 9.890 47.033 1.00 16.51 269 SER A CA 1
ATOM 516 C C . SER A 1 66 ? 11.149 8.698 46.092 1.00 16.52 269 SER A C 1
ATOM 517 O O . SER A 1 66 ? 12.131 8.273 45.478 1.00 16.18 269 SER A O 1
ATOM 520 N N . ARG A 1 67 ? 9.943 8.146 45.997 1.00 16.08 270 ARG A N 1
ATOM 521 C CA . ARG A 1 67 ? 9.698 6.976 45.161 1.00 16.13 270 ARG A CA 1
ATOM 522 C C . ARG A 1 67 ? 9.862 7.228 43.664 1.00 15.43 270 ARG A C 1
ATOM 523 O O . ARG A 1 67 ? 9.180 8.073 43.087 1.00 15.82 270 ARG A O 1
ATOM 525 N N . VAL A 1 68 ? 10.775 6.485 43.041 1.00 15.56 271 VAL A N 1
ATOM 526 C CA . VAL A 1 68 ? 11.027 6.609 41.608 1.00 15.78 271 VAL A CA 1
ATOM 527 C C . VAL A 1 68 ? 10.565 5.328 40.923 1.00 16.85 271 VAL A C 1
ATOM 528 O O . VAL A 1 68 ? 11.092 4.249 41.191 1.00 17.21 271 VAL A O 1
ATOM 532 N N . THR A 1 69 ? 9.578 5.452 40.041 1.00 17.42 272 THR A N 1
ATOM 533 C CA . THR A 1 69 ? 9.036 4.298 39.335 1.00 18.39 272 THR A CA 1
ATOM 534 C C . THR A 1 69 ? 8.991 4.538 37.830 1.00 18.80 272 THR A C 1
ATOM 535 O O . THR A 1 69 ? 9.477 5.557 37.343 1.00 18.51 272 THR A O 1
ATOM 539 N N . GLN A 1 70 ? 8.399 3.595 37.102 1.00 19.30 273 GLN A N 1
ATOM 540 C CA . GLN A 1 70 ? 8.288 3.701 35.652 1.00 19.73 273 GLN A CA 1
ATOM 541 C C . GLN A 1 70 ? 7.269 4.766 35.257 1.00 19.05 273 GLN A C 1
ATOM 542 O O . GLN A 1 70 ? 7.207 5.177 34.102 1.00 18.72 273 GLN A O 1
ATOM 548 N N . ASP A 1 71 ? 6.470 5.197 36.227 1.00 18.72 274 ASP A N 1
ATOM 549 C CA . ASP A 1 71 ? 5.448 6.221 36.014 1.00 18.93 274 ASP A CA 1
ATOM 550 C C . ASP A 1 71 ? 6.125 7.579 36.173 1.00 18.14 274 ASP A C 1
ATOM 551 O O . ASP A 1 71 ? 6.442 7.988 37.289 1.00 18.09 274 ASP A O 1
ATOM 556 N N . ALA A 1 72 ? 6.342 8.272 35.061 1.00 17.60 275 ALA A N 1
ATOM 557 C CA . ALA A 1 72 ? 6.997 9.579 35.088 1.00 17.59 275 ALA A CA 1
ATOM 558 C C . ALA A 1 72 ? 6.255 10.592 35.952 1.00 17.52 275 ALA A C 1
ATOM 559 O O . ALA A 1 72 ? 6.868 11.323 36.733 1.00 16.96 275 ALA A O 1
ATOM 561 N N . ASN A 1 73 ? 4.937 10.636 35.807 1.00 17.55 276 ASN A N 1
ATOM 562 C CA . ASN A 1 73 ? 4.128 11.579 36.569 1.00 18.00 276 ASN A CA 1
ATOM 563 C C . ASN A 1 73 ? 4.147 11.286 38.065 1.00 17.46 276 ASN A C 1
ATOM 564 O O . ASN A 1 73 ? 4.287 12.195 38.881 1.00 16.75 276 ASN A O 1
ATOM 569 N N . ALA A 1 74 ? 3.999 10.016 38.424 1.00 16.59 277 ALA A N 1
ATOM 570 C CA . ALA A 1 74 ? 4.016 9.637 39.831 1.00 16.23 277 ALA A CA 1
ATOM 571 C C . ALA A 1 74 ? 5.369 10.010 40.424 1.00 15.98 277 ALA A C 1
ATOM 572 O O . ALA A 1 74 ? 5.454 10.516 41.543 1.00 16.28 277 ALA A O 1
ATOM 574 N N . THR A 1 75 ? 6.426 9.772 39.656 1.00 15.23 278 THR A N 1
ATOM 575 C CA . THR A 1 75 ? 7.780 10.078 40.095 1.00 14.51 278 THR A CA 1
ATOM 576 C C . THR A 1 75 ? 7.962 11.582 40.294 1.00 14.19 278 THR A C 1
ATOM 577 O O . THR A 1 75 ? 8.551 12.022 41.281 1.00 13.57 278 THR A O 1
ATOM 581 N N . LEU A 1 76 ? 7.448 12.363 39.348 1.00 13.70 279 LEU A N 1
ATOM 582 C CA . LEU A 1 76 ? 7.542 13.817 39.413 1.00 13.74 279 LEU A CA 1
ATOM 583 C C . LEU A 1 76 ? 6.901 14.363 40.682 1.00 14.01 279 LEU A C 1
ATOM 584 O O . LEU A 1 76 ? 7.520 15.129 41.413 1.00 13.73 279 LEU A O 1
ATOM 589 N N . TRP A 1 77 ? 5.665 13.963 40.960 1.00 14.49 280 TRP A N 1
ATOM 590 C CA . TRP A 1 77 ? 5.007 14.482 42.147 1.00 14.53 280 TRP A CA 1
ATOM 591 C C . TRP A 1 77 ? 5.551 13.947 43.464 1.00 13.95 280 TRP A C 1
ATOM 592 O O . TRP A 1 77 ? 5.502 14.641 44.478 1.00 14.32 280 TRP A O 1
ATOM 603 N N . ALA A 1 78 ? 6.089 12.732 43.458 1.00 13.70 281 ALA A N 1
ATOM 604 C CA . ALA A 1 78 ? 6.680 12.196 44.678 1.00 12.83 281 ALA A CA 1
ATOM 605 C C . ALA A 1 78 ? 7.913 13.051 44.967 1.00 13.07 281 ALA A C 1
ATOM 606 O O . ALA A 1 78 ? 8.196 13.385 46.114 1.00 12.84 281 ALA A O 1
ATOM 608 N N . PHE A 1 79 ? 8.643 13.408 43.913 1.00 12.47 282 PHE A N 1
ATOM 609 C CA . PHE A 1 79 ? 9.838 14.236 44.060 1.00 12.86 282 PHE A CA 1
ATOM 610 C C . PHE A 1 79 ? 9.489 15.634 44.579 1.00 13.31 282 PHE A C 1
ATOM 611 O O . PHE A 1 79 ? 10.161 16.164 45.466 1.00 13.55 282 PHE A O 1
ATOM 619 N N . LEU A 1 80 ? 8.440 16.226 44.020 1.00 13.49 283 LEU A N 1
ATOM 620 C CA . LEU A 1 80 ? 8.014 17.562 44.423 1.00 13.72 283 LEU A CA 1
ATOM 621 C C . LEU A 1 80 ? 7.609 17.616 45.893 1.00 14.65 283 LEU A C 1
ATOM 622 O O . LEU A 1 80 ? 7.828 18.622 46.566 1.00 15.14 283 LEU A O 1
ATOM 627 N N . GLN A 1 81 ? 7.022 16.536 46.394 1.00 15.32 284 GLN A N 1
ATOM 628 C CA . GLN A 1 81 ? 6.631 16.507 47.797 1.00 16.74 284 GLN A CA 1
ATOM 629 C C . GLN A 1 81 ? 7.888 16.486 48.657 1.00 15.90 284 GLN A C 1
ATOM 630 O O . GLN A 1 81 ? 7.973 17.171 49.678 1.00 16.17 284 GLN A O 1
ATOM 636 N N . TRP A 1 82 ? 8.869 15.696 48.239 1.00 15.26 285 TRP A N 1
ATOM 637 C CA . TRP A 1 82 ? 10.120 15.609 48.974 1.00 14.81 285 TRP A CA 1
ATOM 638 C C . TRP A 1 82 ? 10.832 16.960 48.927 1.00 14.59 285 TRP A C 1
ATOM 639 O O . TRP A 1 82 ? 11.439 17.389 49.907 1.00 14.53 285 TRP A O 1
ATOM 650 N N . ARG A 1 83 ? 10.739 17.629 47.782 1.00 15.00 286 ARG A N 1
ATOM 651 C CA . ARG A 1 83 ? 11.395 18.920 47.589 1.00 15.10 286 ARG A CA 1
ATOM 652 C C . ARG A 1 83 ? 10.984 19.981 48.605 1.00 15.72 286 ARG A C 1
ATOM 653 O O . ARG A 1 83 ? 11.764 20.879 48.916 1.00 14.88 286 ARG A O 1
ATOM 661 N N . ARG A 1 84 ? 9.762 19.888 49.114 1.00 16.92 287 ARG A N 1
ATOM 662 C CA . ARG A 1 84 ? 9.291 20.864 50.092 1.00 17.91 287 ARG A CA 1
ATOM 663 C C . ARG A 1 84 ? 10.189 20.883 51.323 1.00 18.09 287 ARG A C 1
ATOM 664 O O . ARG A 1 84 ? 10.594 21.950 51.784 1.00 17.72 287 ARG A O 1
ATOM 672 N N . GLY A 1 85 ? 10.495 19.701 51.849 1.00 18.12 288 GLY A N 1
ATOM 673 C CA . GLY A 1 85 ? 11.351 19.608 53.018 1.00 18.20 288 GLY A CA 1
ATOM 674 C C . GLY A 1 85 ? 12.767 20.037 52.693 1.00 18.11 288 GLY A C 1
ATOM 675 O O . GLY A 1 85 ? 13.453 20.641 53.519 1.00 18.41 288 GLY A O 1
ATOM 676 N N . LEU A 1 86 ? 13.215 19.718 51.482 1.00 17.03 289 LEU A N 1
ATOM 677 C CA . LEU A 1 86 ? 14.552 20.091 51.045 1.00 16.79 289 LEU A CA 1
ATOM 678 C C . LEU A 1 86 ? 14.673 21.609 51.048 1.00 16.44 289 LEU A C 1
ATOM 679 O O . LEU A 1 86 ? 15.627 22.169 51.588 1.00 16.13 289 LEU A O 1
ATOM 684 N N . TRP A 1 87 ? 13.684 22.263 50.447 1.00 16.15 290 TRP A N 1
ATOM 685 C CA . TRP A 1 87 ? 13.651 23.715 50.333 1.00 15.90 290 TRP A CA 1
ATOM 686 C C . TRP A 1 87 ? 13.787 24.438 51.672 1.00 15.95 290 TRP A C 1
ATOM 687 O O . TRP A 1 87 ? 14.450 25.471 51.759 1.00 15.54 290 TRP A O 1
ATOM 698 N N . ALA A 1 88 ? 13.161 23.898 52.713 1.00 16.13 291 ALA A N 1
ATOM 699 C CA . ALA A 1 88 ? 13.221 24.516 54.035 1.00 17.11 291 ALA A CA 1
ATOM 700 C C . ALA A 1 88 ? 14.645 24.583 54.579 1.00 17.85 291 ALA A C 1
ATOM 701 O O . ALA A 1 88 ? 14.997 25.509 55.316 1.00 18.46 291 ALA A O 1
ATOM 703 N N . GLN A 1 89 ? 15.461 23.595 54.224 1.00 17.43 292 GLN A N 1
ATOM 704 C CA . GLN A 1 89 ? 16.842 23.540 54.688 1.00 18.06 292 GLN A CA 1
ATOM 705 C C . GLN A 1 89 ? 17.805 24.134 53.675 1.00 17.59 292 GLN A C 1
ATOM 706 O O . GLN A 1 89 ? 18.783 24.782 54.047 1.00 17.20 292 GLN A O 1
ATOM 712 N N . ARG A 1 90 ? 17.525 23.904 52.395 1.00 17.38 293 ARG A N 1
ATOM 713 C CA . ARG A 1 90 ? 18.385 24.400 51.329 1.00 17.87 293 ARG A CA 1
ATOM 714 C C . ARG A 1 90 ? 17.591 25.121 50.244 1.00 17.29 293 ARG A C 1
ATOM 715 O O . ARG A 1 90 ? 17.239 24.538 49.218 1.00 16.42 293 ARG A O 1
ATOM 723 N N . PRO A 1 91 ? 17.308 26.415 50.463 1.00 17.11 294 PRO A N 1
ATOM 724 C CA . PRO A 1 91 ? 16.554 27.260 49.534 1.00 16.69 294 PRO A CA 1
ATOM 725 C C . PRO A 1 91 ? 17.115 27.223 48.120 1.00 15.75 294 PRO A C 1
ATOM 726 O O . PRO A 1 91 ? 18.328 27.151 47.918 1.00 15.83 294 PRO A O 1
ATOM 730 N N . HIS A 1 92 ? 16.208 27.283 47.152 1.00 14.14 295 HIS A N 1
ATOM 731 C CA . HIS A 1 92 ? 16.551 27.264 45.736 1.00 12.79 295 HIS A CA 1
ATOM 732 C C . HIS A 1 92 ? 15.286 27.666 44.983 1.00 12.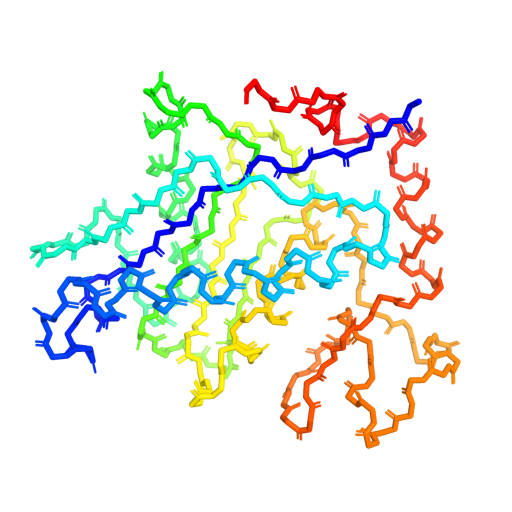03 295 HIS A C 1
ATOM 733 O O . HIS A 1 92 ? 14.207 27.742 45.574 1.00 13.01 295 HIS A O 1
ATOM 740 N N . ASP A 1 93 ? 15.408 27.912 43.680 1.00 11.58 296 ASP A N 1
ATOM 741 C CA . ASP A 1 93 ? 14.252 28.291 42.876 1.00 11.65 296 ASP A CA 1
ATOM 742 C C . ASP A 1 93 ? 13.590 27.076 42.231 1.00 11.08 296 ASP A C 1
ATOM 743 O O . ASP A 1 93 ? 12.366 26.990 42.166 1.00 11.68 296 ASP A O 1
ATOM 748 N N . SER A 1 94 ? 14.412 26.138 41.768 1.00 10.69 297 SER A N 1
ATOM 749 C CA . SER A 1 94 ? 13.916 24.942 41.095 1.00 10.11 297 SER A CA 1
ATOM 750 C C . SER A 1 94 ? 14.786 23.735 41.434 1.00 9.58 297 SER A C 1
ATOM 751 O O . SER A 1 94 ? 16.007 23.842 41.453 1.00 9.93 297 SER A O 1
ATOM 754 N N . ALA A 1 95 ? 14.156 22.600 41.720 1.00 8.59 298 ALA A N 1
ATOM 755 C CA . ALA A 1 95 ? 14.900 21.381 42.013 1.00 8.78 298 ALA A CA 1
ATOM 756 C C . ALA A 1 95 ? 14.637 20.419 40.871 1.00 9.18 298 ALA A C 1
ATOM 757 O O . ALA A 1 95 ? 13.495 20.227 40.455 1.00 9.83 298 ALA A O 1
ATOM 759 N N . GLN A 1 96 ? 15.700 19.809 40.367 1.00 9.50 299 GLN A N 1
ATOM 760 C CA . GLN A 1 96 ? 15.568 18.894 39.250 1.00 9.38 299 GLN A CA 1
ATOM 761 C C . GLN A 1 96 ? 16.153 17.531 39.576 1.00 9.05 299 GLN A C 1
ATOM 762 O O . GLN A 1 96 ? 17.289 17.425 40.029 1.00 10.14 299 GLN A O 1
ATOM 768 N N . LEU A 1 97 ? 15.363 16.491 39.344 1.00 9.84 300 LEU A N 1
ATOM 769 C CA . LEU A 1 97 ? 15.799 15.125 39.592 1.00 10.03 300 LEU A CA 1
ATOM 770 C C . LEU A 1 97 ? 16.330 14.537 38.287 1.00 10.24 300 LEU A C 1
ATOM 771 O O . LEU A 1 97 ? 15.673 14.632 37.254 1.00 11.35 300 LEU A O 1
ATOM 776 N N . LEU A 1 98 ? 17.527 13.961 38.336 1.00 10.75 301 LEU A N 1
ATOM 777 C CA . LEU A 1 98 ? 18.122 13.311 37.167 1.00 10.71 301 LEU A CA 1
ATOM 778 C C . LEU A 1 98 ? 18.119 11.836 37.552 1.00 11.46 301 LEU A C 1
ATOM 779 O O . LEU A 1 98 ? 18.843 11.422 38.455 1.00 11.08 301 LEU A O 1
ATOM 784 N N . THR A 1 99 ? 17.296 11.051 36.866 1.00 11.67 302 THR A N 1
ATOM 785 C CA . THR A 1 99 ? 17.159 9.634 37.178 1.00 12.42 302 THR A CA 1
ATOM 786 C C . THR A 1 99 ? 17.759 8.674 36.164 1.00 12.51 302 THR A C 1
ATOM 787 O O . THR A 1 99 ? 17.802 8.956 34.966 1.00 12.24 302 THR A O 1
ATOM 791 N N . GLY A 1 100 ? 18.217 7.532 36.666 1.00 13.25 303 GLY A N 1
ATOM 792 C CA . GLY A 1 100 ? 18.772 6.507 35.811 1.00 14.68 303 GLY A CA 1
ATOM 793 C C . GLY A 1 100 ? 17.657 5.562 35.396 1.00 15.49 303 GLY A C 1
ATOM 794 O O . GLY A 1 100 ? 17.881 4.609 34.649 1.00 15.98 303 GLY A O 1
ATOM 795 N N . ARG A 1 101 ? 16.446 5.823 35.886 1.00 16.28 304 ARG A N 1
ATOM 796 C CA . ARG A 1 101 ? 15.294 4.984 35.550 1.00 17.37 304 ARG A CA 1
ATOM 797 C C . ARG A 1 101 ? 14.664 5.400 34.225 1.00 17.61 304 ARG A C 1
ATOM 798 O O . ARG A 1 101 ? 14.602 6.586 33.896 1.00 17.83 304 ARG A O 1
ATOM 806 N N . ALA A 1 102 ? 14.203 4.412 33.466 1.00 17.98 305 ALA A N 1
ATOM 807 C CA . ALA A 1 102 ? 13.548 4.662 32.190 1.00 18.69 305 ALA A CA 1
ATOM 808 C C . ALA A 1 102 ? 12.045 4.668 32.448 1.00 19.05 305 ALA A C 1
ATOM 809 O O . ALA A 1 102 ? 11.525 3.788 33.137 1.00 19.87 305 ALA A O 1
ATOM 811 N N . PHE A 1 103 ? 11.347 5.658 31.906 1.00 19.00 306 PHE A N 1
ATOM 812 C CA . PHE A 1 103 ? 9.906 5.755 32.103 1.00 19.53 306 PHE A CA 1
ATOM 813 C C . PHE A 1 103 ? 9.104 5.091 30.992 1.00 20.98 306 PHE A C 1
ATOM 814 O O . PHE A 1 103 ? 9.559 4.972 29.853 1.00 20.50 306 PHE A O 1
ATOM 822 N N . GLN A 1 104 ? 7.899 4.664 31.340 1.00 22.47 307 GLN A N 1
ATOM 823 C CA . GLN A 1 104 ? 7.007 4.019 30.392 1.00 24.00 307 GLN A CA 1
ATOM 824 C C . GLN A 1 104 ? 6.506 5.091 29.419 1.00 24.18 307 GLN A C 1
ATOM 825 O O . GLN A 1 104 ? 6.401 6.266 29.782 1.00 24.74 307 GLN A O 1
ATOM 831 N N . GLY A 1 105 ? 6.225 4.692 28.181 1.00 24.05 308 GLY A N 1
ATOM 832 C CA . GLY A 1 105 ? 5.735 5.639 27.192 1.00 22.89 308 GLY A CA 1
ATOM 833 C C . GLY A 1 105 ? 6.803 6.467 26.494 1.00 22.07 308 GLY A C 1
ATOM 834 O O . GLY A 1 105 ? 6.488 7.450 25.822 1.00 22.64 308 GLY A O 1
ATOM 835 N N . ALA A 1 106 ? 8.063 6.072 26.649 1.00 21.16 309 ALA A N 1
ATOM 836 C CA . ALA A 1 106 ? 9.190 6.774 26.028 1.00 19.91 309 ALA A CA 1
ATOM 837 C C . ALA A 1 106 ? 9.371 8.198 26.552 1.00 18.64 309 ALA A C 1
ATOM 838 O O . ALA A 1 106 ? 10.134 8.984 25.991 1.00 18.13 309 ALA A O 1
ATOM 840 N N . THR A 1 107 ? 8.666 8.535 27.626 1.00 17.54 310 THR A N 1
ATOM 841 C CA . THR A 1 107 ? 8.782 9.865 28.210 1.00 16.53 310 THR A CA 1
ATOM 842 C C . THR A 1 107 ? 10.146 10.001 28.874 1.00 15.79 310 THR A C 1
ATOM 843 O O . THR A 1 107 ? 10.573 9.111 29.608 1.00 15.21 310 THR A O 1
ATOM 847 N N . VAL A 1 108 ? 10.834 11.110 28.613 1.00 14.93 311 VAL A N 1
ATOM 848 C CA . VAL A 1 108 ? 12.146 11.321 29.213 1.00 14.34 311 VAL A CA 1
ATOM 849 C C . VAL A 1 108 ? 12.170 12.438 30.250 1.00 13.71 311 VAL A C 1
ATOM 850 O O . VAL A 1 108 ? 13.156 12.592 30.968 1.00 13.65 311 VAL A O 1
ATOM 854 N N . GLY A 1 109 ? 11.086 13.206 30.337 1.00 12.99 312 GLY A N 1
ATOM 855 C CA . GLY A 1 109 ? 11.029 14.285 31.311 1.00 13.24 312 GLY A CA 1
ATOM 856 C C . GLY A 1 109 ? 9.640 14.870 31.490 1.00 12.45 312 GLY A C 1
ATOM 857 O O . GLY A 1 109 ? 8.812 14.790 30.582 1.00 12.00 312 GLY A O 1
ATOM 858 N N . LEU A 1 110 ? 9.393 15.459 32.659 1.00 12.51 313 LEU A N 1
ATOM 859 C CA . LEU A 1 110 ? 8.103 16.073 32.995 1.00 13.90 313 LEU A CA 1
ATOM 860 C C . LEU A 1 110 ? 8.276 17.208 34.004 1.00 13.82 313 LEU A C 1
ATOM 861 O O . LEU A 1 110 ? 9.224 17.213 34.780 1.00 13.25 313 LEU A O 1
ATOM 866 N N . ALA A 1 111 ? 7.338 18.152 34.001 1.00 14.14 314 ALA A N 1
ATOM 867 C CA . ALA A 1 111 ? 7.368 19.281 34.928 1.00 14.85 314 ALA A CA 1
ATOM 868 C C . ALA A 1 111 ? 6.019 19.993 34.925 1.00 15.17 314 ALA A C 1
ATOM 869 O O . ALA A 1 111 ? 5.350 20.057 33.898 1.00 16.15 314 ALA A O 1
ATOM 871 N N . PRO A 1 112 ? 5.592 20.526 36.081 1.00 15.49 315 PRO A N 1
ATOM 872 C CA . PRO A 1 112 ? 4.306 21.232 36.139 1.00 16.03 315 PRO A CA 1
ATOM 873 C C . PRO A 1 112 ? 4.424 22.551 35.379 1.00 16.82 315 PRO A C 1
ATOM 874 O O . PRO A 1 112 ? 5.415 23.261 35.518 1.00 16.59 315 PRO A O 1
ATOM 878 N N . VAL A 1 113 ? 3.417 22.884 34.575 1.00 17.22 316 VAL A N 1
ATOM 879 C CA . VAL A 1 113 ? 3.455 24.124 33.810 1.00 18.07 316 VAL A CA 1
ATOM 880 C C . VAL A 1 113 ? 3.236 25.349 34.702 1.00 17.88 316 VAL A C 1
ATOM 881 O O . VAL A 1 113 ? 2.368 25.346 35.576 1.00 18.85 316 VAL A O 1
ATOM 885 N N . GLU A 1 114 ? 4.038 26.386 34.476 1.00 18.25 317 GLU A N 1
ATOM 886 C CA . GLU A 1 114 ? 3.956 27.639 35.229 1.00 18.17 317 GLU A CA 1
ATOM 887 C C . GLU A 1 114 ? 4.126 27.508 36.740 1.00 17.63 317 GLU A C 1
ATOM 888 O O . GLU A 1 114 ? 3.664 28.363 37.496 1.00 17.49 317 GLU A O 1
ATOM 894 N N . GLY A 1 115 ? 4.808 26.456 37.176 1.00 16.60 318 GLY A N 1
ATOM 895 C CA . GLY A 1 115 ? 5.016 26.255 38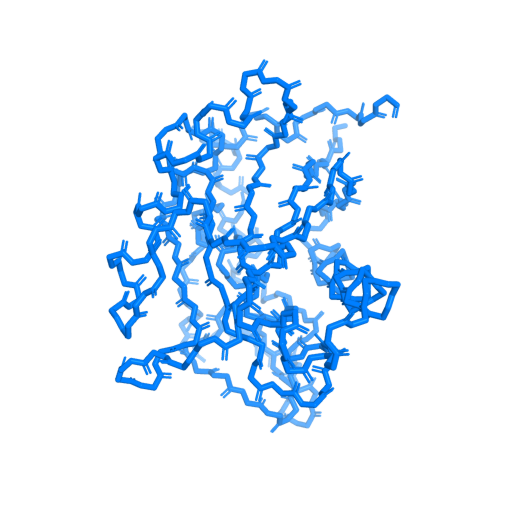.599 1.00 15.42 318 GLY A CA 1
ATOM 896 C C . GLY A 1 115 ? 6.291 26.845 39.180 1.00 14.68 318 GLY A C 1
ATOM 897 O O . GLY A 1 115 ? 6.587 26.622 40.353 1.00 13.79 318 GLY A O 1
ATOM 898 N N . MET A 1 116 ? 7.049 27.604 38.390 1.00 13.72 319 MET A N 1
ATOM 899 C CA . MET A 1 116 ? 8.289 28.191 38.899 1.00 13.03 319 MET A CA 1
ATOM 900 C C . MET A 1 116 ? 8.029 29.027 40.150 1.00 13.81 319 MET A C 1
ATOM 901 O O . MET A 1 116 ? 7.139 29.881 40.169 1.00 12.86 319 MET A O 1
ATOM 906 N N . CYS A 1 117 ? 8.819 28.759 41.186 1.00 13.81 320 CYS A N 1
ATOM 907 C CA . CYS A 1 117 ? 8.738 29.443 42.476 1.00 14.86 320 CYS A CA 1
ATOM 908 C C . CYS A 1 117 ? 7.597 28.952 43.371 1.00 15.43 320 CYS A C 1
ATOM 909 O O . CYS A 1 117 ? 7.552 29.297 44.553 1.00 17.20 320 CYS A O 1
ATOM 912 N N . ARG A 1 118 ? 6.678 28.158 42.827 1.00 15.42 321 ARG A N 1
ATOM 913 C CA . ARG A 1 118 ? 5.561 27.653 43.630 1.00 15.80 321 ARG A CA 1
ATOM 914 C C . ARG A 1 118 ? 6.027 26.556 44.579 1.00 15.40 321 ARG A C 1
ATOM 915 O O . ARG A 1 118 ? 6.719 25.628 44.176 1.00 15.02 321 ARG A O 1
ATOM 929 N N . ALA A 1 119 ? 5.632 26.660 45.844 1.00 15.63 322 ALA A N 1
ATOM 930 C CA . ALA A 1 119 ? 6.037 25.688 46.855 1.00 15.54 322 ALA A CA 1
ATOM 931 C C . ALA A 1 119 ? 5.734 24.237 46.503 1.00 15.72 322 ALA A C 1
ATOM 932 O O . ALA A 1 119 ? 6.527 23.338 46.791 1.00 15.98 322 ALA A O 1
ATOM 934 N N . GLU A 1 120 ? 4.594 24.005 45.870 1.00 16.49 323 GLU A N 1
ATOM 935 C CA . GLU A 1 120 ? 4.189 22.650 45.537 1.00 17.25 323 GLU A CA 1
ATOM 936 C C . GLU A 1 120 ? 4.623 22.129 44.174 1.00 16.60 323 GLU A C 1
ATOM 937 O O . GLU A 1 120 ? 4.477 20.939 43.898 1.00 16.70 323 GLU A O 1
ATOM 943 N N . SER A 1 121 ? 5.185 22.983 43.328 1.00 15.30 324 SER A N 1
ATOM 944 C CA . SER A 1 121 ? 5.514 22.512 41.990 1.00 14.54 324 SER A CA 1
ATOM 945 C C . SER A 1 121 ? 6.748 23.042 41.272 1.00 13.27 324 SER A C 1
ATOM 946 O O . SER A 1 121 ? 6.873 22.849 40.058 1.00 13.55 324 SER A O 1
ATOM 949 N N . SER A 1 122 ? 7.663 23.688 41.986 1.00 12.19 325 SER A N 1
ATOM 950 C CA . SER A 1 122 ? 8.846 24.220 41.320 1.00 11.71 325 SER A CA 1
ATOM 951 C C . SER A 1 122 ? 9.955 23.182 41.154 1.00 11.10 325 SER A C 1
ATOM 952 O O . SER A 1 122 ? 11.001 23.251 41.800 1.00 11.37 325 SER A O 1
ATOM 955 N N . GLY A 1 123 ? 9.727 22.229 40.262 1.00 11.08 326 GLY A N 1
ATOM 956 C CA . GLY A 1 123 ? 10.720 21.201 40.023 1.00 10.45 326 GLY A CA 1
ATOM 957 C C . GLY A 1 123 ? 10.389 20.405 38.781 1.00 10.61 326 GLY A C 1
ATOM 958 O O . GLY A 1 123 ? 9.404 20.685 38.096 1.00 11.35 326 GLY A O 1
ATOM 959 N N . GLY A 1 124 ? 11.224 19.416 38.488 1.00 10.27 327 GLY A N 1
ATOM 960 C CA . GLY A 1 124 ? 11.005 18.577 37.327 1.00 10.12 327 GLY A CA 1
ATOM 961 C C . GLY A 1 124 ? 11.831 17.315 37.428 1.00 9.93 327 GLY A C 1
ATOM 962 O O . GLY A 1 124 ? 12.666 17.187 38.323 1.00 9.82 327 GLY A O 1
ATOM 963 N N . VAL A 1 125 ? 11.593 16.375 36.519 1.00 10.15 328 VAL A N 1
ATOM 964 C CA . VAL A 1 125 ? 12.333 15.120 36.502 1.00 9.88 328 VAL A CA 1
ATOM 965 C C . VAL A 1 125 ? 12.795 14.834 35.076 1.00 10.40 328 VAL A C 1
ATOM 966 O O . VAL A 1 125 ? 12.082 15.125 34.117 1.00 10.80 328 VAL A O 1
ATOM 972 N N . SER A 1 126 ? 13.991 14.267 34.952 1.00 10.34 329 SER A N 1
ATOM 973 C CA . SER A 1 126 ? 14.573 13.950 33.649 1.00 9.86 329 SER A CA 1
ATOM 974 C C . SER A 1 126 ? 15.355 12.651 33.730 1.00 10.24 329 SER A C 1
ATOM 975 O O . SER A 1 126 ? 16.053 12.402 34.711 1.00 10.36 329 SER A O 1
ATOM 978 N N . THR A 1 127 ? 15.233 11.818 32.703 1.00 10.86 330 THR A N 1
ATOM 979 C CA . THR A 1 127 ? 15.982 10.567 32.657 1.00 10.79 330 THR A CA 1
ATOM 980 C C . THR A 1 127 ? 17.318 10.895 31.988 1.00 11.53 330 THR A C 1
ATOM 981 O O . THR A 1 127 ? 17.362 11.699 31.054 1.00 10.34 330 THR A O 1
ATOM 985 N N . ASP A 1 128 ? 18.407 10.294 32.467 1.00 11.81 331 ASP A N 1
ATOM 986 C CA . ASP A 1 128 ? 19.717 10.525 31.860 1.00 12.41 331 ASP A CA 1
ATOM 987 C C . ASP A 1 128 ? 19.749 9.486 30.746 1.00 12.82 331 ASP A C 1
ATOM 988 O O . ASP A 1 128 ? 20.317 8.402 30.896 1.00 13.62 331 ASP A O 1
ATOM 993 N N . HIS A 1 129 ? 19.132 9.843 29.627 1.00 12.58 332 HIS A N 1
ATOM 994 C CA . HIS A 1 129 ? 18.973 8.951 28.485 1.00 13.03 332 HIS A CA 1
ATOM 995 C C . HIS A 1 129 ? 20.072 8.858 27.430 1.00 12.96 332 HIS A C 1
ATOM 996 O O . HIS A 1 129 ? 20.075 7.918 26.631 1.00 13.15 332 HIS A O 1
ATOM 1003 N N . SER A 1 130 ? 20.995 9.813 27.421 1.00 12.31 333 SER A N 1
ATOM 1004 C CA . SER A 1 130 ? 22.069 9.811 26.433 1.00 12.31 333 SER A CA 1
ATOM 1005 C C . SER A 1 130 ? 23.445 9.667 27.060 1.00 12.75 333 SER A C 1
ATOM 1006 O O . SER A 1 130 ? 23.647 9.989 28.227 1.00 13.18 333 SER A O 1
ATOM 1009 N N . GLU A 1 131 ? 24.392 9.169 26.274 1.00 12.66 334 GLU A N 1
ATOM 1010 C CA . GLU A 1 131 ? 25.757 9.017 26.742 1.00 12.58 334 GLU A CA 1
ATOM 1011 C C . GLU A 1 131 ? 26.276 10.441 26.934 1.00 12.19 334 GLU A C 1
ATOM 1012 O O . GLU A 1 131 ? 27.100 10.701 27.808 1.00 11.78 334 GLU A O 1
ATOM 1018 N N . LEU A 1 132 ? 25.762 11.360 26.114 1.00 11.91 335 LEU A N 1
ATOM 1019 C CA . LEU A 1 132 ? 26.159 12.771 26.149 1.00 11.65 335 LEU A CA 1
ATOM 1020 C C . LEU A 1 132 ? 25.413 13.563 27.220 1.00 11.67 335 LEU A C 1
ATOM 1021 O O . LEU A 1 132 ? 24.187 13.502 27.306 1.00 10.65 335 LEU A O 1
ATOM 1026 N N . PRO A 1 133 ? 26.143 14.346 28.030 1.00 11.46 336 PRO A N 1
ATOM 1027 C CA . PRO A 1 133 ? 25.494 15.141 29.077 1.00 11.90 336 PRO A CA 1
ATOM 1028 C C . PRO A 1 133 ? 24.473 16.140 28.522 1.00 11.67 336 PRO A C 1
ATOM 1029 O O . PRO A 1 133 ? 23.502 16.476 29.195 1.00 11.49 336 PRO A O 1
ATOM 1033 N N . ILE A 1 134 ? 24.691 16.614 27.299 1.00 11.18 337 ILE A N 1
ATOM 1034 C CA . ILE A 1 134 ? 23.768 17.583 26.711 1.00 11.26 337 ILE A CA 1
ATOM 1035 C C . ILE A 1 134 ? 22.372 16.998 26.491 1.00 10.55 337 ILE A C 1
ATOM 1036 O O . ILE A 1 134 ? 21.389 17.736 26.420 1.00 10.96 337 ILE A O 1
ATOM 1044 N N . GLY A 1 135 ? 22.278 15.676 26.383 1.00 10.10 338 GLY A N 1
ATOM 1045 C CA . GLY A 1 135 ? 20.978 15.050 26.196 1.00 9.57 338 GLY A CA 1
ATOM 1046 C C . GLY A 1 135 ? 20.092 15.332 27.397 1.00 10.04 338 GLY A C 1
ATOM 1047 O O . GLY A 1 135 ? 19.000 15.890 27.274 1.00 9.70 338 GLY A O 1
ATOM 1048 N N . ALA A 1 136 ? 20.572 14.941 28.573 1.00 11.01 339 ALA A N 1
ATOM 1049 C CA . ALA A 1 136 ? 19.841 15.160 29.815 1.00 10.98 339 ALA A CA 1
ATOM 1050 C C . ALA A 1 136 ? 19.623 16.651 30.060 1.00 10.53 339 ALA A C 1
ATOM 1051 O O . ALA A 1 136 ? 18.573 17.058 30.553 1.00 10.41 339 ALA A O 1
ATOM 1053 N N . ALA A 1 137 ? 20.624 17.461 29.725 1.00 9.61 340 ALA A N 1
ATOM 1054 C CA . ALA A 1 137 ? 20.523 18.901 29.923 1.00 9.37 340 ALA A CA 1
ATOM 1055 C C . ALA A 1 137 ? 19.415 19.512 29.078 1.00 9.41 340 ALA A C 1
ATOM 1056 O O . ALA A 1 137 ? 18.673 20.371 29.548 1.00 9.65 340 ALA A O 1
ATOM 1058 N N . ALA A 1 138 ? 19.305 19.082 27.825 1.00 9.40 341 ALA A N 1
ATOM 1059 C CA . ALA A 1 138 ? 18.264 19.617 26.959 1.00 9.86 341 ALA A CA 1
ATOM 1060 C C . ALA A 1 138 ? 16.886 19.244 27.498 1.00 10.32 341 ALA A C 1
ATOM 1061 O O . ALA A 1 138 ? 15.935 20.024 27.392 1.00 10.96 341 ALA A O 1
ATOM 1063 N N . THR A 1 139 ? 16.777 18.054 28.078 1.00 10.60 342 THR A N 1
ATOM 1064 C CA . THR A 1 139 ? 15.515 17.611 28.651 1.00 11.09 342 THR A CA 1
ATOM 1065 C C . THR A 1 139 ? 15.224 18.448 29.894 1.00 10.34 342 THR A C 1
ATOM 1066 O O . THR A 1 139 ? 14.116 18.952 30.070 1.00 10.41 342 THR A O 1
ATOM 1070 N N . MET A 1 140 ? 16.232 18.620 30.742 1.00 10.53 343 MET A N 1
ATOM 1071 C CA . MET A 1 140 ? 16.056 19.400 31.963 1.00 10.29 343 MET A CA 1
ATOM 1072 C C . MET A 1 140 ? 15.696 20.852 31.641 1.00 10.17 343 MET A C 1
ATOM 1073 O O . MET A 1 140 ? 14.855 21.453 32.306 1.00 9.95 343 MET A O 1
ATOM 1078 N N . ALA A 1 141 ? 16.333 21.418 30.621 1.00 9.94 344 ALA A N 1
ATOM 1079 C CA . ALA A 1 141 ? 16.040 22.798 30.236 1.00 9.88 344 ALA A CA 1
ATOM 1080 C C . ALA A 1 141 ? 14.611 22.897 29.703 1.00 10.01 344 ALA A C 1
ATOM 1081 O O . ALA A 1 141 ? 13.940 23.920 29.869 1.00 9.97 344 ALA A O 1
ATOM 1083 N N . HIS A 1 142 ? 14.158 21.828 29.054 1.00 10.86 345 HIS A N 1
ATOM 1084 C CA . HIS A 1 142 ? 12.807 21.759 28.503 1.00 11.38 345 HIS A CA 1
ATOM 1085 C C . HIS A 1 142 ? 11.808 21.783 29.658 1.00 11.69 345 HIS A C 1
ATOM 1086 O O . HIS A 1 142 ? 10.813 22.512 29.612 1.00 11.83 345 HIS A O 1
ATOM 1093 N N . GLU A 1 143 ? 12.079 21.000 30.703 1.00 10.58 346 GLU A N 1
ATOM 1094 C CA . GLU A 1 143 ? 11.176 20.966 31.853 1.00 10.89 346 GLU A CA 1
ATOM 1095 C C . GLU A 1 143 ? 11.200 22.301 32.602 1.00 11.28 346 GLU A C 1
ATOM 1096 O O . GLU A 1 143 ? 10.173 22.756 33.107 1.00 10.59 346 GLU A O 1
ATOM 1102 N N . ILE A 1 144 ? 12.370 22.927 32.683 1.00 10.59 347 ILE A N 1
ATOM 1103 C CA . ILE A 1 144 ? 12.467 24.226 33.341 1.00 10.77 347 ILE A CA 1
ATOM 1104 C C . ILE A 1 144 ? 11.662 25.212 32.495 1.00 10.99 347 ILE A C 1
ATOM 1105 O O . ILE A 1 144 ? 11.037 26.130 33.023 1.00 11.08 347 ILE A O 1
ATOM 1110 N N . GLY A 1 145 ? 11.672 25.005 31.179 1.00 10.59 348 GLY A N 1
ATOM 1111 C CA . GLY A 1 145 ? 10.912 25.866 30.287 1.00 10.70 348 GLY A CA 1
ATOM 1112 C C . GLY A 1 145 ? 9.429 25.834 30.619 1.00 10.74 348 GLY A C 1
ATOM 1113 O O . GLY A 1 145 ? 8.777 26.881 30.671 1.00 10.93 348 GLY A O 1
ATOM 1114 N N . HIS A 1 146 ? 8.885 24.637 30.833 1.00 11.32 349 HIS A N 1
ATOM 1115 C CA . HIS A 1 146 ? 7.476 24.498 31.189 1.00 12.53 349 HIS A CA 1
ATOM 1116 C C . HIS A 1 146 ? 7.216 25.217 32.507 1.00 13.33 349 HIS A C 1
ATOM 1117 O O . HIS A 1 146 ? 6.187 25.864 32.678 1.00 13.28 349 HIS A O 1
ATOM 1124 N N . SER A 1 147 ? 8.156 25.097 33.439 1.00 12.87 350 SER A N 1
ATOM 1125 C CA . SER A 1 147 ? 8.009 25.747 34.735 1.00 13.17 350 SER A CA 1
ATOM 1126 C C . SER A 1 147 ? 7.915 27.261 34.555 1.00 13.30 350 SER A C 1
ATOM 1127 O O . SER A 1 147 ? 7.265 27.950 35.346 1.00 13.14 350 SER A O 1
ATOM 1130 N N . LEU A 1 148 ? 8.553 27.769 33.505 1.00 13.03 351 LEU A N 1
ATOM 1131 C CA . LEU A 1 148 ? 8.547 29.200 33.201 1.00 13.96 351 LEU A CA 1
ATOM 1132 C C . LEU A 1 148 ? 7.397 29.583 32.270 1.00 14.47 351 LEU A C 1
ATOM 1133 O O . LEU A 1 148 ? 7.408 30.658 31.673 1.00 15.25 351 LEU A O 1
ATOM 1138 N N . GLY A 1 149 ? 6.423 28.688 32.139 1.00 14.42 352 GLY A N 1
ATOM 1139 C CA . GLY A 1 149 ? 5.265 28.955 31.304 1.00 15.37 352 GLY A CA 1
ATOM 1140 C C . GLY A 1 149 ? 5.472 28.839 29.810 1.00 15.74 352 GLY A C 1
ATOM 1141 O O . GLY A 1 149 ? 4.673 29.361 29.029 1.00 16.86 352 GLY A O 1
ATOM 1142 N N . LEU A 1 150 ? 6.538 28.162 29.399 1.00 15.88 353 LEU A N 1
ATOM 1143 C CA . LEU A 1 150 ? 6.804 27.992 27.976 1.00 16.44 353 LEU A CA 1
ATOM 1144 C C . LEU A 1 150 ? 6.068 26.769 27.456 1.00 16.40 353 LEU A C 1
ATOM 1145 O O . LEU A 1 150 ? 6.032 25.730 28.113 1.00 17.38 353 LEU A O 1
ATOM 1150 N N . SER A 1 151 ? 5.469 26.894 26.278 1.00 16.31 354 SER A N 1
ATOM 1151 C CA . SER A 1 151 ? 4.747 25.776 25.691 1.00 16.29 354 SER A CA 1
ATOM 1152 C C . SER A 1 151 ? 5.648 25.122 24.653 1.00 15.91 354 SER A C 1
ATOM 1153 O O . SER A 1 151 ? 6.738 25.613 24.367 1.00 15.89 354 SER A O 1
ATOM 1156 N N . HIS A 1 152 ? 5.201 24.004 24.099 1.00 15.68 355 HIS A N 1
ATOM 1157 C CA . HIS A 1 152 ? 5.980 23.344 23.067 1.00 15.93 355 HIS A CA 1
ATOM 1158 C C . HIS A 1 152 ? 5.946 24.261 21.851 1.00 16.99 355 HIS A C 1
ATOM 1159 O O . HIS A 1 152 ? 4.942 24.936 21.599 1.00 17.36 355 HIS A O 1
ATOM 1166 N N . ASP A 1 153 ? 7.050 24.306 21.114 1.00 17.70 356 ASP A N 1
ATOM 1167 C CA . ASP A 1 153 ? 7.140 25.149 19.930 1.00 18.95 356 ASP A CA 1
ATOM 1168 C C . ASP A 1 153 ? 6.150 24.772 18.842 1.00 21.03 356 ASP A C 1
ATOM 1169 O O . ASP A 1 153 ? 6.027 23.599 18.489 1.00 20.37 356 ASP A O 1
ATOM 1174 N N . PRO A 1 154 ? 5.419 25.766 18.311 1.00 22.89 357 PRO A N 1
ATOM 1175 C CA . PRO A 1 154 ? 4.451 25.533 17.239 1.00 24.73 357 PRO A CA 1
ATOM 1176 C C . PRO A 1 154 ? 5.352 25.194 16.051 1.00 26.20 357 PRO A C 1
ATOM 1177 O O . PRO A 1 154 ? 6.533 25.541 16.061 1.00 26.13 357 PRO A O 1
ATOM 1181 N N . ASP A 1 155 ? 4.829 24.527 15.033 1.00 27.99 358 ASP A N 1
ATOM 1182 C CA . ASP A 1 155 ? 5.682 24.175 13.904 1.00 29.72 358 ASP A CA 1
ATOM 1183 C C . ASP A 1 155 ? 6.273 25.372 13.166 1.00 30.12 358 ASP A C 1
ATOM 1184 O O . ASP A 1 155 ? 7.327 25.255 12.533 1.00 31.03 358 ASP A O 1
ATOM 1189 N N . GLY A 1 156 ? 5.610 26.521 13.252 1.00 30.25 359 GLY A N 1
ATOM 1190 C CA . GLY A 1 156 ? 6.117 27.711 12.590 1.00 30.16 359 GLY A CA 1
ATOM 1191 C C . GLY A 1 156 ? 7.133 28.471 13.427 1.00 29.83 359 GLY A C 1
ATOM 1192 O O . GLY A 1 156 ? 7.461 29.618 13.121 1.00 30.67 359 GLY A O 1
ATOM 1193 N N . CYS A 1 157 ? 7.629 27.836 14.487 1.00 29.08 360 CYS A N 1
ATOM 1194 C CA . CYS A 1 157 ? 8.615 28.457 15.368 1.00 28.25 360 CYS A CA 1
ATOM 1195 C C . CYS A 1 157 ? 9.992 27.816 15.173 1.00 28.71 360 CYS A C 1
ATOM 1196 O O . CYS A 1 157 ? 10.105 26.752 14.559 1.00 29.50 360 CYS A O 1
ATOM 1199 N N . CYS A 1 158 ? 11.024 28.468 15.705 1.00 29.09 361 CYS A N 1
ATOM 1200 C CA . CYS A 1 158 ? 12.412 28.016 15.581 1.00 29.05 361 CYS A CA 1
ATOM 1201 C C . CYS A 1 158 ? 12.796 28.175 14.109 1.00 30.98 361 CYS A C 1
ATOM 1202 O O . CYS A 1 158 ? 13.151 27.201 13.437 1.00 31.67 361 CYS A O 1
ATOM 1205 N N . VAL A 1 159 ? 12.680 29.419 13.626 1.00 33.02 362 VAL A N 1
ATOM 1206 C CA . VAL A 1 159 ? 13.019 29.767 12.254 1.00 34.87 362 VAL A CA 1
ATOM 1207 C C . VAL A 1 159 ? 14.338 29.111 11.952 1.00 35.96 362 VAL A C 1
ATOM 1208 O O . VAL A 1 159 ? 14.454 28.366 10.978 1.00 36.34 362 VAL A O 1
ATOM 1209 N N . GLU A 1 160 ? 15.351 29.409 12.759 1.00 37.08 363 GLU A N 1
ATOM 1210 C CA . GLU A 1 160 ? 16.597 28.715 12.556 1.00 38.09 363 GLU A CA 1
ATOM 1211 C C . GLU A 1 160 ? 17.399 28.319 13.768 1.00 38.06 363 GLU A C 1
ATOM 1212 O O . GLU A 1 160 ? 17.505 28.998 14.791 1.00 38.64 363 GLU A O 1
ATOM 1218 N N . ALA A 1 161 ? 17.943 27.140 13.560 1.00 37.64 364 ALA A N 1
ATOM 1219 C CA . ALA A 1 161 ? 18.767 26.345 14.422 1.00 37.00 364 ALA A CA 1
ATOM 1220 C C . ALA A 1 161 ? 18.318 25.156 13.593 1.00 36.57 364 ALA A C 1
ATOM 1221 O O . ALA A 1 161 ? 17.317 24.513 13.903 1.00 36.49 364 ALA A O 1
ATOM 1223 N N . ALA A 1 162 ? 19.021 24.932 12.485 1.00 35.79 365 ALA A N 1
ATOM 1224 C CA . ALA A 1 162 ? 18.680 23.864 11.554 1.00 34.93 365 ALA A CA 1
ATOM 1225 C C . ALA A 1 162 ? 18.648 22.477 12.172 1.00 34.08 365 ALA A C 1
ATOM 1226 O O . ALA A 1 162 ? 18.956 22.300 13.347 1.00 34.30 365 ALA A O 1
ATOM 1228 N N . ALA A 1 163 ? 18.266 21.492 11.365 1.00 33.17 366 ALA A N 1
ATOM 1229 C CA . ALA A 1 163 ? 18.187 20.111 11.821 1.00 31.86 366 ALA A CA 1
ATOM 1230 C C . ALA A 1 163 ? 19.511 19.656 12.426 1.00 30.75 366 ALA A C 1
ATOM 1231 O O . ALA A 1 163 ? 19.548 19.132 13.541 1.00 30.25 366 ALA A O 1
ATOM 1233 N N . GLU A 1 164 ? 20.595 19.865 11.687 1.00 29.37 367 GLU A N 1
ATOM 1234 C CA . GLU A 1 164 ? 21.923 19.473 12.144 1.00 28.38 367 GLU A CA 1
ATOM 1235 C C . GLU A 1 164 ? 22.365 20.264 13.373 1.00 26.72 367 GLU A C 1
ATOM 1236 O O . GLU A 1 164 ? 23.292 19.862 14.076 1.00 26.94 367 GLU A O 1
ATOM 1242 N N . SER A 1 165 ? 21.700 21.387 13.627 1.00 24.42 368 SER A N 1
ATOM 1243 C CA . SER A 1 165 ? 22.041 22.225 14.771 1.00 22.89 368 SER A CA 1
ATOM 1244 C C . SER A 1 165 ? 21.386 21.715 16.052 1.00 20.80 368 SER A C 1
ATOM 1245 O O . SER A 1 165 ? 21.778 22.108 17.152 1.00 20.83 368 SER A O 1
ATOM 1248 N N . GLY A 1 166 ? 20.387 20.850 15.909 1.00 18.90 369 GLY A N 1
ATOM 1249 C CA . GLY A 1 166 ? 19.703 20.317 17.076 1.00 17.10 369 GLY A CA 1
ATOM 1250 C C . GLY A 1 166 ? 18.329 20.921 17.312 1.00 16.04 369 GLY A C 1
ATOM 1251 O O . GLY A 1 166 ? 17.552 20.420 18.128 1.00 16.10 369 GLY A O 1
ATOM 1252 N N . GLY A 1 167 ? 18.021 21.997 16.599 1.00 15.09 370 GLY A N 1
ATOM 1253 C CA . GLY A 1 167 ? 16.728 22.634 16.762 1.00 14.04 370 GLY A CA 1
ATOM 1254 C C . GLY A 1 167 ? 16.610 23.452 18.034 1.00 13.75 370 GLY A C 1
ATOM 1255 O O . GLY A 1 167 ? 17.603 23.963 18.548 1.00 13.35 370 GLY A O 1
ATOM 1256 N N . CYS A 1 168 ? 15.387 23.569 18.543 1.00 13.84 371 CYS A N 1
ATOM 1257 C CA . CYS A 1 168 ? 15.128 24.349 19.747 1.00 13.25 371 CYS A CA 1
ATOM 1258 C C . CYS A 1 168 ? 14.683 23.508 20.942 1.00 12.59 371 CYS A C 1
ATOM 1259 O O . CYS A 1 168 ? 14.082 22.444 20.786 1.00 12.08 371 CYS A O 1
ATOM 1262 N N . VAL A 1 169 ? 14.981 24.005 22.140 1.00 12.05 372 VAL A N 1
ATOM 1263 C CA . VAL A 1 169 ? 14.670 23.304 23.380 1.00 11.46 372 VAL A CA 1
ATOM 1264 C C . VAL A 1 169 ? 13.210 22.923 23.613 1.00 11.05 372 VAL A C 1
ATOM 1265 O O . VAL A 1 169 ? 12.933 21.835 24.117 1.00 10.40 372 VAL A O 1
ATOM 1269 N N . MET A 1 170 ? 12.268 23.789 23.246 1.00 11.66 373 MET A N 1
ATOM 1270 C CA . MET A 1 170 ? 10.868 23.450 23.485 1.00 12.61 373 MET A CA 1
ATOM 1271 C C . MET A 1 170 ? 10.190 22.563 22.442 1.00 13.60 373 MET A C 1
ATOM 1272 O O . MET A 1 170 ? 8.963 22.550 22.332 1.00 14.43 373 MET A O 1
ATOM 1277 N N . ALA A 1 171 ? 10.979 21.814 21.680 1.00 13.57 374 ALA A N 1
ATOM 1278 C CA . ALA A 1 171 ? 10.400 20.890 20.707 1.00 14.30 374 ALA A CA 1
ATOM 1279 C C . ALA A 1 171 ? 9.725 19.806 21.547 1.00 14.24 374 ALA A C 1
ATOM 1280 O O . ALA A 1 171 ? 10.152 19.540 22.672 1.00 14.43 374 ALA A O 1
ATOM 1282 N N . ALA A 1 172 ? 8.683 19.182 21.003 1.00 14.45 375 ALA A N 1
ATOM 1283 C CA . ALA A 1 172 ? 7.935 18.148 21.721 1.00 14.71 375 ALA A CA 1
ATOM 1284 C C . ALA A 1 172 ? 8.651 16.804 21.803 1.00 14.68 375 ALA A C 1
ATOM 1285 O O . ALA A 1 172 ? 8.328 15.966 22.649 1.00 15.29 375 ALA A O 1
ATOM 1287 N N . ALA A 1 173 ? 9.615 16.602 20.916 1.00 14.94 376 ALA A N 1
ATOM 1288 C CA . ALA A 1 173 ? 10.378 15.367 20.882 1.00 15.90 376 ALA A CA 1
ATOM 1289 C C . ALA A 1 173 ? 11.858 15.699 20.944 1.00 16.76 376 ALA A C 1
ATOM 1290 O O . ALA A 1 173 ? 12.281 16.768 20.501 1.00 17.68 376 ALA A O 1
ATOM 1292 N N . THR A 1 174 ? 12.649 14.784 21.488 1.00 16.57 377 THR A N 1
ATOM 1293 C CA . THR A 1 174 ? 14.077 15.029 21.582 1.00 17.35 377 THR A CA 1
ATOM 1294 C C . THR A 1 174 ? 14.889 13.880 21.012 1.00 17.05 377 THR A C 1
ATOM 1295 O O . THR A 1 174 ? 14.375 12.782 20.775 1.00 17.78 377 THR A O 1
ATOM 1299 N N . GLY A 1 175 ? 16.168 14.149 20.792 1.00 16.99 378 GLY A N 1
ATOM 1300 C CA . GLY A 1 175 ? 17.059 13.152 20.235 1.00 16.15 378 GLY A CA 1
ATOM 1301 C C . GLY A 1 175 ? 18.256 13.862 19.645 1.00 15.34 378 GLY A C 1
ATOM 1302 O O . GLY A 1 175 ? 18.203 15.059 19.368 1.00 15.70 378 GLY A O 1
ATOM 1303 N N . HIS A 1 176 ? 19.346 13.129 19.457 1.00 15.13 379 HIS A N 1
ATOM 1304 C CA . HIS A 1 176 ? 20.560 13.711 18.907 1.00 14.79 379 HIS A CA 1
ATOM 1305 C C . HIS A 1 176 ? 20.394 14.020 17.419 1.00 15.03 379 HIS A C 1
ATOM 1306 O O . HIS A 1 176 ? 19.799 13.233 16.683 1.00 16.05 379 HIS A O 1
ATOM 1313 N N . PRO A 1 177 ? 20.897 15.183 16.962 1.00 14.64 380 PRO A N 1
ATOM 1314 C CA . PRO A 1 177 ? 21.600 16.218 17.731 1.00 14.18 380 PRO A CA 1
ATOM 1315 C C . PRO A 1 177 ? 20.652 17.001 18.637 1.00 13.47 380 PRO A C 1
ATOM 1316 O O . PRO A 1 177 ? 19.536 17.353 18.241 1.00 13.30 380 PRO A O 1
ATOM 1320 N N . PHE A 1 178 ? 21.108 17.275 19.854 1.00 12.50 381 PHE A N 1
ATOM 1321 C CA . PHE A 1 178 ? 20.292 17.980 20.825 1.00 12.00 381 PHE A CA 1
ATOM 1322 C C . PHE A 1 178 ? 20.273 19.490 20.649 1.00 11.75 381 PHE A C 1
ATOM 1323 O O . PHE A 1 178 ? 21.232 20.083 20.149 1.00 11.89 381 PHE A O 1
ATOM 1331 N N . PRO A 1 179 ? 19.167 20.134 21.057 1.00 11.93 382 PRO A N 1
ATOM 1332 C CA . PRO A 1 179 ? 19.016 21.586 20.939 1.00 11.86 382 PRO A CA 1
ATOM 1333 C C . PRO A 1 179 ? 19.891 22.378 21.901 1.00 12.38 382 PRO A C 1
ATOM 1334 O O . PRO A 1 179 ? 20.102 21.972 23.043 1.00 13.19 382 PRO A O 1
ATOM 1338 N N . ARG A 1 180 ? 20.395 23.512 21.430 1.00 12.19 383 ARG A N 1
ATOM 1339 C CA . ARG A 1 180 ? 21.246 24.365 22.249 1.00 12.74 383 ARG A CA 1
ATOM 1340 C C . ARG A 1 180 ? 20.656 25.752 22.425 1.00 12.33 383 ARG A C 1
ATOM 1341 O O . ARG A 1 180 ? 21.256 26.608 23.071 1.00 12.78 383 ARG A O 1
ATOM 1349 N N . VAL A 1 181 ? 19.477 25.978 21.854 1.00 11.83 384 VAL A N 1
ATOM 1350 C CA . VAL A 1 181 ? 18.848 27.287 21.958 1.00 12.35 384 VAL A CA 1
ATOM 1351 C C . VAL A 1 181 ? 17.337 27.227 22.090 1.00 12.00 384 VAL A C 1
ATOM 1352 O O . VAL A 1 181 ? 16.698 26.245 21.704 1.00 12.14 384 VAL A O 1
ATOM 1356 N N . PHE A 1 182 ? 16.779 28.300 22.641 1.00 12.08 385 PHE A N 1
ATOM 1357 C CA . PHE A 1 182 ? 15.339 28.439 22.785 1.00 12.03 385 PHE A CA 1
ATOM 1358 C C . PHE A 1 182 ? 14.883 29.284 21.599 1.00 12.55 385 PHE A C 1
ATOM 1359 O O . PHE A 1 182 ? 15.572 30.225 21.185 1.00 13.08 385 PHE A O 1
ATOM 1367 N N . SER A 1 183 ? 13.728 28.935 21.050 1.00 12.96 386 SER A N 1
ATOM 1368 C CA . SER A 1 183 ? 13.172 29.646 19.904 1.00 13.34 386 SER A CA 1
ATOM 1369 C C . SER A 1 183 ? 12.774 31.072 20.258 1.00 13.73 386 SER A C 1
ATOM 1370 O O . SER A 1 183 ? 12.673 31.432 21.432 1.00 13.96 386 SER A O 1
ATOM 1373 N N . ALA A 1 184 ? 12.540 31.875 19.226 1.00 13.90 387 ALA A N 1
ATOM 1374 C CA . ALA A 1 184 ? 12.114 33.253 19.408 1.00 14.14 387 ALA A CA 1
ATOM 1375 C C . ALA A 1 184 ? 10.720 33.240 20.025 1.00 14.16 387 ALA A C 1
ATOM 1376 O O . ALA A 1 184 ? 10.366 34.135 20.795 1.00 14.90 387 ALA A O 1
ATOM 1378 N N . CYS A 1 185 ? 9.925 32.228 19.682 1.00 14.63 388 CYS A N 1
ATOM 1379 C CA . CYS A 1 185 ? 8.581 32.111 20.235 1.00 14.95 388 CYS A CA 1
ATOM 1380 C C . CYS A 1 185 ? 8.691 31.900 21.738 1.00 14.44 388 CYS A C 1
ATOM 1381 O O . CYS A 1 185 ? 7.914 32.462 22.509 1.00 14.44 388 CYS A O 1
ATOM 1384 N N . SER A 1 186 ? 9.662 31.091 22.151 1.00 13.14 389 SER A N 1
ATOM 1385 C CA . SER A 1 186 ? 9.869 30.835 23.572 1.00 12.68 389 SER A CA 1
ATOM 1386 C C . SER A 1 186 ? 10.302 32.116 24.269 1.00 12.50 389 SER A C 1
ATOM 1387 O O . SER A 1 186 ? 9.845 32.408 25.376 1.00 12.17 389 SER A O 1
ATOM 1390 N N . ARG A 1 187 ? 11.187 32.877 23.629 1.00 12.38 390 ARG A N 1
ATOM 1391 C CA . ARG A 1 187 ? 11.653 34.132 24.217 1.00 12.72 390 ARG A CA 1
ATOM 1392 C C . ARG A 1 187 ? 10.470 35.052 24.486 1.00 13.18 390 ARG A C 1
ATOM 1393 O O . ARG A 1 187 ? 10.361 35.638 25.562 1.00 12.78 390 ARG A O 1
ATOM 1401 N N . ARG A 1 188 ? 9.591 35.185 23.498 1.00 13.26 391 ARG A N 1
ATOM 1402 C CA . ARG A 1 188 ? 8.431 36.051 23.644 1.00 13.55 391 ARG A CA 1
ATOM 1403 C C . ARG A 1 188 ? 7.492 35.586 24.753 1.00 13.55 391 ARG A C 1
ATOM 1404 O O . ARG A 1 188 ? 6.969 36.409 25.509 1.00 13.20 391 ARG A O 1
ATOM 1412 N N . GLN A 1 189 ? 7.285 34.275 24.857 1.00 12.92 392 GLN A N 1
ATOM 1413 C CA . GLN A 1 189 ? 6.415 33.731 25.895 1.00 13.29 392 GLN A CA 1
ATOM 1414 C C . GLN A 1 189 ? 7.006 33.999 27.277 1.00 12.52 392 GLN A C 1
ATOM 1415 O O . GLN A 1 189 ? 6.274 34.300 28.221 1.00 12.67 392 GLN A O 1
ATOM 1421 N N . LEU A 1 190 ? 8.328 33.892 27.390 1.00 11.91 393 LEU A N 1
ATOM 1422 C CA . LEU A 1 19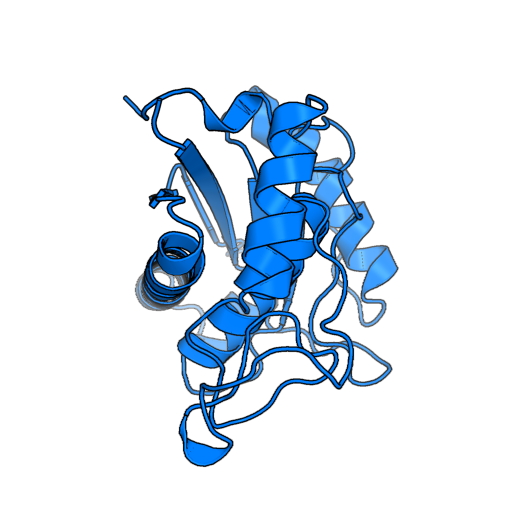0 ? 9.005 34.129 28.661 1.00 11.24 393 LEU A CA 1
ATOM 1423 C C . LEU A 1 190 ? 8.834 35.581 29.100 1.00 11.15 393 LEU A C 1
ATOM 1424 O O . LEU A 1 190 ? 8.511 35.849 30.253 1.00 10.09 393 LEU A O 1
ATOM 1429 N N . ARG A 1 191 ? 9.045 36.520 28.181 1.00 11.99 394 ARG A N 1
ATOM 1430 C CA . ARG A 1 191 ? 8.904 37.928 28.529 1.00 12.01 394 ARG A CA 1
ATOM 1431 C C . ARG A 1 191 ? 7.483 38.261 28.981 1.00 11.53 394 ARG A C 1
ATOM 1432 O O . ARG A 1 191 ? 7.292 39.067 29.892 1.00 11.44 394 ARG A O 1
ATOM 1440 N N . ALA A 1 192 ? 6.488 37.630 28.364 1.00 10.92 395 ALA A N 1
ATOM 1441 C CA . ALA A 1 192 ? 5.094 37.864 28.745 1.00 11.01 395 ALA A CA 1
ATOM 1442 C C . ALA A 1 192 ? 4.851 37.265 30.132 1.00 10.92 395 ALA A C 1
ATOM 1443 O O . ALA A 1 192 ? 4.165 37.852 30.963 1.00 11.61 395 ALA A O 1
ATOM 1445 N N . PHE A 1 193 ? 5.424 36.089 30.371 1.00 10.82 396 PHE A N 1
ATOM 1446 C CA . PHE A 1 193 ? 5.298 35.407 31.658 1.00 10.80 396 PHE A CA 1
ATOM 1447 C C . PHE A 1 193 ? 5.836 36.298 32.787 1.00 10.77 396 PHE A C 1
ATOM 1448 O O . PHE A 1 193 ? 5.171 36.487 33.808 1.00 9.83 396 PHE A O 1
ATOM 1456 N N . PHE A 1 194 ? 7.031 36.852 32.600 1.00 10.84 397 PHE A N 1
ATOM 1457 C CA . PHE A 1 194 ? 7.623 37.716 33.619 1.00 10.93 397 PHE A CA 1
ATOM 1458 C C . PHE A 1 194 ? 6.790 38.985 33.805 1.00 11.03 397 PHE A C 1
ATOM 1459 O O . PHE A 1 194 ? 6.520 39.397 34.928 1.00 11.38 397 PHE A O 1
ATOM 1467 N N . ARG A 1 195 ? 6.370 39.593 32.702 1.00 10.80 398 ARG A N 1
ATOM 1468 C CA . ARG A 1 195 ? 5.577 40.811 32.783 1.00 11.27 398 ARG A CA 1
ATOM 1469 C C . ARG A 1 195 ? 4.289 40.580 33.570 1.00 12.22 398 ARG A C 1
ATOM 1470 O O . ARG A 1 195 ? 3.883 41.438 34.380 1.00 12.39 398 ARG A O 1
ATOM 1478 N N . LYS A 1 196 ? 3.652 39.433 33.345 1.00 12.15 399 LYS A N 1
ATOM 1479 C CA . LYS A 1 196 ? 2.409 39.133 34.034 1.00 13.55 399 LYS A CA 1
ATOM 1480 C C . LYS A 1 196 ? 2.562 38.712 35.488 1.00 13.56 399 LYS A C 1
ATOM 1481 O O . LYS A 1 196 ? 1.579 38.419 36.142 1.00 14.16 399 LYS A O 1
ATOM 1487 N N . GLY A 1 197 ? 3.797 38.651 35.974 1.00 13.09 400 GLY A N 1
ATOM 1488 C CA . GLY A 1 197 ? 4.028 38.294 37.365 1.00 12.28 400 GLY A CA 1
ATOM 1489 C C . GLY A 1 197 ? 4.627 36.936 37.677 1.00 12.30 400 GLY A C 1
ATOM 1490 O O . GLY A 1 197 ? 4.861 36.615 38.844 1.00 11.88 400 GLY A O 1
ATOM 1491 N N . GLY A 1 198 ? 4.874 36.132 36.653 1.00 12.14 401 GLY A N 1
ATOM 1492 C CA . GLY A 1 198 ? 5.441 34.818 36.898 1.00 12.25 401 GLY A CA 1
ATOM 1493 C C . GLY A 1 198 ? 6.933 34.819 37.189 1.00 12.00 401 GLY A C 1
ATOM 1494 O O . GLY A 1 198 ? 7.645 35.770 36.847 1.00 12.78 401 GLY A O 1
ATOM 1495 N N . GLY A 1 199 ? 7.403 33.752 37.837 1.00 12.75 402 GLY A N 1
ATOM 1496 C CA . GLY A 1 199 ? 8.818 33.608 38.145 1.00 12.62 402 GLY A CA 1
ATOM 1497 C C . GLY A 1 199 ? 9.456 34.729 38.943 1.00 12.97 402 GLY A C 1
ATOM 1498 O O . GLY A 1 199 ? 10.601 35.104 38.692 1.00 13.24 402 GLY A O 1
ATOM 1499 N N . ALA A 1 200 ? 8.728 35.249 39.924 1.00 13.22 403 ALA A N 1
ATOM 1500 C CA . ALA A 1 200 ? 9.238 36.343 40.738 1.00 13.27 403 ALA A CA 1
ATOM 1501 C C . ALA A 1 200 ? 10.527 36.007 41.482 1.00 13.78 403 ALA A C 1
ATOM 1502 O O . ALA A 1 200 ? 11.318 36.897 41.778 1.00 14.30 403 ALA A O 1
ATOM 1504 N N . CYS A 1 201 ? 10.751 34.728 41.769 1.00 13.62 404 CYS A N 1
ATOM 1505 C CA . CYS A 1 201 ? 11.945 34.329 42.513 1.00 14.09 404 CYS A CA 1
ATOM 1506 C C . CYS A 1 201 ? 13.251 34.328 41.719 1.00 13.77 404 CYS A C 1
ATOM 1507 O O . CYS A 1 201 ? 14.316 34.075 42.278 1.00 12.85 404 CYS A O 1
ATOM 1510 N N . LEU A 1 202 ? 13.180 34.610 40.421 1.00 13.65 405 LEU A N 1
ATOM 1511 C CA . LEU A 1 202 ? 14.387 34.652 39.596 1.00 13.84 405 LEU A CA 1
ATOM 1512 C C . LEU A 1 202 ? 15.034 36.036 39.599 1.00 14.34 405 LEU A C 1
ATOM 1513 O O . LEU A 1 202 ? 15.992 36.278 38.873 1.00 14.41 405 LEU A O 1
ATOM 1518 N N . SER A 1 203 ? 14.521 36.939 40.427 1.00 14.64 406 SER A N 1
ATOM 1519 C CA . SER A 1 203 ? 15.042 38.301 40.477 1.00 15.26 406 SER A CA 1
ATOM 1520 C C . SER A 1 203 ? 16.308 38.539 41.290 1.00 16.04 406 SER A C 1
ATOM 1521 O O . SER A 1 203 ? 16.997 39.535 41.069 1.00 16.12 406 SER A O 1
ATOM 1525 N N . ASN A 1 204 ? 16.628 37.650 42.226 1.00 16.44 407 ASN A N 1
ATOM 1526 C CA . ASN A 1 204 ? 17.814 37.858 43.049 1.00 17.49 407 ASN A CA 1
ATOM 1527 C C . ASN A 1 204 ? 19.102 37.246 42.517 1.00 19.29 407 ASN A C 1
ATOM 1528 O O . ASN A 1 204 ? 19.120 36.120 42.020 1.00 19.33 407 ASN A O 1
ATOM 1533 N N . ALA A 1 205 ? 20.182 38.013 42.618 1.00 21.74 408 ALA A N 1
ATOM 1534 C CA . ALA A 1 205 ? 21.491 37.550 42.191 1.00 24.68 408 ALA A CA 1
ATOM 1535 C C . ALA A 1 205 ? 22.018 36.702 43.343 1.00 27.07 408 ALA A C 1
ATOM 1536 O O . ALA A 1 205 ? 22.121 37.177 44.476 1.00 27.79 408 ALA A O 1
ATOM 1538 N N . PRO A 1 206 ? 22.353 35.433 43.072 1.00 29.18 409 PRO A N 1
ATOM 1539 C CA . PRO A 1 206 ? 22.864 34.542 44.118 1.00 30.76 409 PRO A CA 1
ATOM 1540 C C . PRO A 1 206 ? 24.034 35.123 44.905 1.00 32.27 409 PRO A C 1
ATOM 1541 O O . PRO A 1 206 ? 24.894 35.808 44.349 1.00 32.89 409 PRO A O 1
ATOM 1545 N N . SER A 1 207 ? 24.052 34.850 46.206 1.00 33.61 410 SER A N 1
ATOM 1546 C CA . SER A 1 207 ? 25.109 35.339 47.080 1.00 34.61 410 SER A CA 1
ATOM 1547 C C . SER A 1 207 ? 26.399 34.561 46.852 1.00 35.26 410 SER A C 1
ATOM 1548 O O . SER A 1 207 ? 26.419 33.705 45.943 1.00 35.81 410 SER A O 1
#